Protein AF-0000000074165477 (afdb_homodimer)

InterPro domains:
  IPR000485 AsnC-type HTH domain [PS50956] (1-62)
  IPR011008 Dimeric alpha-beta barrel [SSF54909] (61-142)
  IPR011991 ArsR-like helix-turn-helix domain [cd00090] (2-48)
  IPR019887 Transcription regulator AsnC/Lrp, ligand binding domain [PF01037] (66-143)
  IPR019888 Transcription regulator AsnC-like [SM00344] (1-108)
  IPR036388 Winged helix-like DNA-binding domain superfamily [G3DSA:1.10.10.10] (1-49)
  IPR036390 Winged helix DNA-binding domain superfamily [SSF46785] (1-84)

Nearest PDB structures (foldseek):
  2cg4-assembly1_A  TM=5.962E-01  e=1.056E-10  Escherichia coli
  7fby-assembly1_A  TM=5.838E-01  e=4.749E-10  Pyrococcus horikoshii OT3
  2qz8-assembly1_B-2  TM=5.568E-01  e=1.466E-09  Mycobacterium tuberculosis H37Rv
  2ivm-assembly1_A  TM=5.760E-01  e=4.527E-09  Mycobacterium tuberculosis H37Rv
  2w25-assembly1_B  TM=5.577E-01  e=3.751E-09  Mycobacterium tuberculosis H37Rv

Secondary structure (DSSP, 8-state):
--HHHHHHHHHHHHHT---HHHHHHHH---HHHHHHHHHHHHHTTSB-STT--B-HHHHT--EEEEEEEEE--SS-HHHHHHHHHHSTTEEEEEEESSSSSEEEEEEESSTHHHHHHHHHHHT-TTEEEEEEEEEEEEEEE-SSGGGGS-HHHHHHHHS--/--HHHHHHHHHHHHHT---HHHHHHHH---HHHHHHHHHHHHHTTSB-STT--B-HHHHT--EEEEEEEEE--SS-HHHHHHHHHHSTTEEEEEEESSSSSEEEEEEESSTHHHHHHHHHHHT-TTEEEEEEEEEEEEEEE-SSGGGGS-HHHHHHHHS--

Solvent-accessible surface area (backbone atoms only — not comparable to full-atom values): 17257 Å² total; per-residue (Å²): 100,44,62,64,54,51,51,51,53,36,47,28,50,66,69,33,39,86,50,44,68,62,47,19,72,74,70,69,49,55,47,69,57,46,52,54,50,54,51,47,35,38,75,70,51,32,32,70,45,78,46,59,46,65,41,45,71,68,58,40,43,63,36,39,37,43,32,41,30,33,64,57,73,95,69,65,69,63,63,56,50,51,55,58,47,64,40,69,27,31,32,29,30,28,36,36,77,51,98,37,44,30,47,32,36,30,46,29,64,41,74,75,49,47,57,52,48,53,51,54,51,70,67,36,82,47,49,72,46,73,50,78,29,49,44,76,38,73,79,34,72,57,82,45,66,56,55,29,45,54,68,69,58,44,43,72,69,47,33,60,130,102,46,62,66,54,52,51,50,53,36,46,28,49,66,70,34,40,84,50,45,68,62,47,20,72,74,69,69,48,54,47,70,57,46,52,53,50,52,52,50,34,39,76,70,51,32,33,70,46,75,45,60,47,66,42,44,70,69,59,39,42,63,35,41,37,41,33,41,30,34,65,56,74,96,67,65,66,61,64,55,50,50,55,58,46,64,41,70,28,31,32,30,30,29,35,36,76,53,98,38,44,29,47,32,36,30,44,29,64,40,73,75,50,46,56,52,48,52,51,54,52,69,67,36,81,47,48,72,46,73,50,77,28,49,44,77,38,74,77,34,72,58,83,44,66,57,56,29,47,54,68,69,60,45,42,71,69,47,34,59,131

Structure (mmCIF, N/CA/C/O backbone):
data_AF-0000000074165477-model_v1
#
loop_
_entity.id
_entity.type
_entity.pdbx_description
1 polymer 'Transcription regulator'
#
loop_
_atom_site.group_PDB
_atom_site.id
_atom_site.type_symbol
_atom_site.label_atom_id
_atom_site.label_alt_id
_atom_site.label_comp_id
_atom_site.label_asym_id
_atom_site.label_entity_id
_atom_site.label_seq_id
_atom_site.pdbx_PDB_ins_code
_atom_site.Cartn_x
_atom_site.Cartn_y
_atom_site.Cartn_z
_atom_site.occupancy
_atom_site.B_iso_or_equiv
_atom_site.auth_seq_id
_atom_site.auth_comp_id
_atom_site.auth_asym_id
_atom_site.auth_atom_id
_atom_site.pdbx_PDB_model_num
ATOM 1 N N . MET A 1 1 ? -19.453 2.273 12.266 1 88.38 1 MET A N 1
ATOM 2 C CA . MET A 1 1 ? -19.25 3.361 11.312 1 88.38 1 MET A CA 1
ATOM 3 C C . MET A 1 1 ? -20.5 3.602 10.477 1 88.38 1 MET A C 1
ATOM 5 O O . MET A 1 1 ? -21.156 2.652 10.039 1 88.38 1 MET A O 1
ATOM 9 N N . ASP A 1 2 ? -20.828 4.816 10.336 1 93.31 2 ASP A N 1
ATOM 10 C CA . ASP A 1 2 ? -22 5.113 9.523 1 93.31 2 ASP A CA 1
ATOM 11 C C . ASP A 1 2 ? -21.609 5.695 8.172 1 93.31 2 ASP A C 1
ATOM 13 O O . ASP A 1 2 ? -20.422 5.691 7.809 1 93.31 2 ASP A O 1
ATOM 17 N N . ASP A 1 3 ? -22.656 6.148 7.371 1 95.5 3 ASP A N 1
ATOM 18 C CA . ASP A 1 3 ? -22.469 6.609 5.996 1 95.5 3 ASP A CA 1
ATOM 19 C C . ASP A 1 3 ? -21.531 7.805 5.941 1 95.5 3 ASP A C 1
ATOM 21 O O . ASP A 1 3 ? -20.719 7.926 5.016 1 95.5 3 ASP A O 1
ATOM 25 N N . ARG A 1 4 ? -21.656 8.656 6.887 1 96.56 4 ARG A N 1
ATOM 26 C CA . ARG A 1 4 ? -20.828 9.859 6.891 1 96.56 4 ARG A CA 1
ATOM 27 C C . ARG A 1 4 ? -19.359 9.516 7.137 1 96.56 4 ARG A C 1
ATOM 29 O O . ARG A 1 4 ? -18.469 10.086 6.504 1 96.56 4 ARG A O 1
ATOM 36 N N . ASP A 1 5 ? -19.141 8.594 8.062 1 97.19 5 ASP A N 1
ATOM 37 C CA . ASP A 1 5 ? -17.781 8.141 8.32 1 97.19 5 ASP A CA 1
ATOM 38 C C . ASP A 1 5 ? -17.125 7.609 7.047 1 97.19 5 ASP A C 1
ATOM 40 O O . ASP A 1 5 ? -16.016 8.008 6.707 1 97.19 5 ASP A O 1
ATOM 44 N N . ILE A 1 6 ? -17.859 6.73 6.355 1 96.5 6 ILE A N 1
ATOM 45 C CA . ILE A 1 6 ? -17.344 6.094 5.148 1 96.5 6 ILE A CA 1
ATOM 46 C C . ILE A 1 6 ? -17.094 7.148 4.074 1 96.5 6 ILE A C 1
ATOM 48 O O . ILE A 1 6 ? -16.062 7.109 3.385 1 96.5 6 ILE A O 1
ATOM 52 N N . THR A 1 7 ? -18 8.07 3.975 1 97.88 7 THR A N 1
ATOM 53 C CA . THR A 1 7 ? -17.875 9.148 2.998 1 97.88 7 THR A CA 1
ATOM 54 C C . THR A 1 7 ? -16.609 9.961 3.248 1 97.88 7 THR A C 1
ATOM 56 O O . THR A 1 7 ? -15.875 10.273 2.312 1 97.88 7 THR A O 1
ATOM 59 N N . ILE A 1 8 ? -16.406 10.273 4.465 1 98.31 8 ILE A N 1
ATOM 60 C CA . ILE A 1 8 ? -15.227 11.055 4.836 1 98.31 8 ILE A CA 1
ATOM 61 C C . ILE A 1 8 ? -13.961 10.258 4.543 1 98.31 8 ILE A C 1
ATOM 63 O O . ILE A 1 8 ? -13.016 10.781 3.947 1 98.31 8 ILE A O 1
ATOM 67 N N . LEU A 1 9 ? -13.938 8.992 4.934 1 97.69 9 LEU A N 1
ATOM 68 C CA . LEU A 1 9 ? -12.758 8.148 4.727 1 97.69 9 LEU A CA 1
ATOM 69 C C . LEU A 1 9 ? -12.461 7.988 3.24 1 97.69 9 LEU A C 1
ATOM 71 O O . LEU A 1 9 ? -11.305 8.031 2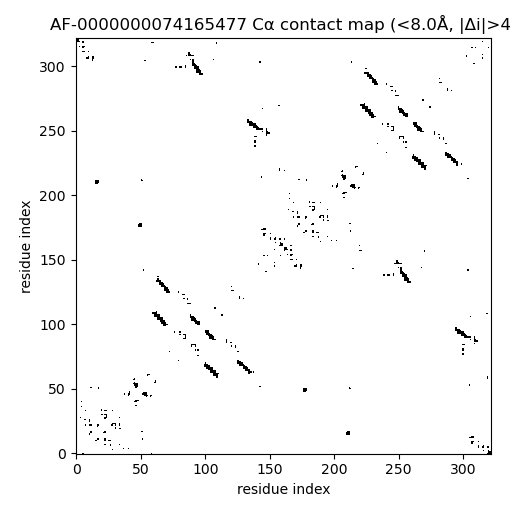.826 1 97.69 9 LEU A O 1
ATOM 75 N N . LYS A 1 10 ? -13.477 7.797 2.467 1 97.38 10 LYS A N 1
ATOM 76 C CA . LYS A 1 10 ? -13.312 7.684 1.021 1 97.38 10 LYS A CA 1
ATOM 77 C C . LYS A 1 10 ? -12.758 8.977 0.43 1 97.38 10 LYS A C 1
ATOM 79 O O . LYS A 1 10 ? -11.875 8.953 -0.431 1 97.38 10 LYS A O 1
ATOM 84 N N . ALA A 1 11 ? -13.289 10.109 0.849 1 98.31 11 ALA A N 1
ATOM 85 C CA . ALA A 1 11 ? -12.812 11.406 0.369 1 98.31 11 ALA A CA 1
ATOM 86 C C . ALA A 1 11 ? -11.336 11.602 0.699 1 98.31 11 ALA A C 1
ATOM 88 O O . ALA A 1 11 ? -10.562 12.086 -0.134 1 98.31 11 ALA A O 1
ATOM 89 N N . ILE A 1 12 ? -10.945 11.227 1.903 1 98.12 12 ILE A N 1
ATOM 90 C CA . ILE A 1 12 ? -9.547 11.312 2.295 1 98.12 12 I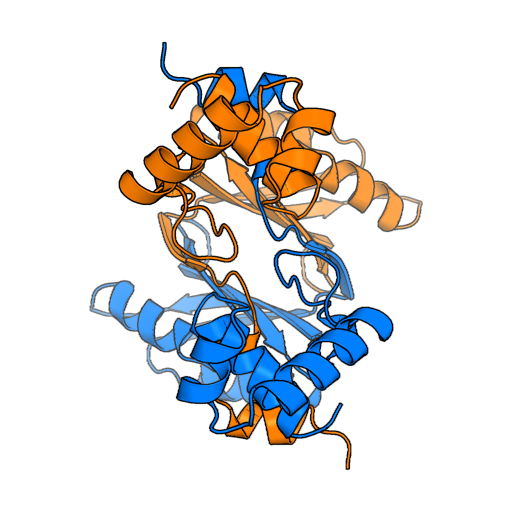LE A CA 1
ATOM 91 C C . ILE A 1 12 ? -8.688 10.477 1.345 1 98.12 12 ILE A C 1
ATOM 93 O O . ILE A 1 12 ? -7.656 10.945 0.854 1 98.12 12 ILE A O 1
ATOM 97 N N . ALA A 1 13 ? -9.125 9.234 1.113 1 96.62 13 ALA A N 1
ATOM 98 C CA . ALA A 1 13 ? -8.383 8.312 0.25 1 96.62 13 ALA A CA 1
ATOM 99 C C . ALA A 1 13 ? -8.266 8.867 -1.167 1 96.62 13 ALA A C 1
ATOM 101 O O . ALA A 1 13 ? -7.203 8.781 -1.787 1 96.62 13 ALA A O 1
ATOM 102 N N . ASP A 1 14 ? -9.32 9.5 -1.669 1 96.94 14 ASP A N 1
ATOM 103 C CA . ASP A 1 14 ? -9.359 9.984 -3.045 1 96.94 14 ASP A CA 1
ATOM 104 C C . ASP A 1 14 ? -8.555 11.273 -3.203 1 96.94 14 ASP A C 1
ATOM 106 O O . ASP A 1 14 ? -7.855 11.453 -4.199 1 96.94 14 ASP A O 1
ATOM 110 N N . LEU A 1 15 ? -8.664 12.133 -2.23 1 97.25 15 LEU A N 1
ATOM 111 C CA . LEU A 1 15 ? -8.094 13.469 -2.367 1 97.25 15 LEU A CA 1
ATOM 112 C C . LEU A 1 15 ? -6.648 13.492 -1.875 1 97.25 15 LEU A C 1
ATOM 114 O O . LEU A 1 15 ? -5.879 14.383 -2.244 1 97.25 15 LEU A O 1
ATOM 118 N N . GLY A 1 16 ? -6.297 12.555 -1.009 1 96.62 16 GLY A N 1
ATOM 119 C CA . GLY A 1 16 ? -4.969 12.555 -0.424 1 96.62 16 GLY A CA 1
ATOM 120 C C . GLY A 1 16 ? -4.758 13.68 0.573 1 96.62 16 GLY A C 1
ATOM 121 O O . GLY A 1 16 ? -3.697 14.312 0.595 1 96.62 16 GLY A O 1
ATOM 122 N N . THR A 1 17 ? -5.805 14 1.319 1 97.5 17 THR A N 1
ATOM 123 C CA . THR A 1 17 ? -5.707 15.062 2.318 1 97.5 17 THR A CA 1
ATOM 124 C C . THR A 1 17 ? -6.656 14.797 3.482 1 97.5 17 THR A C 1
ATOM 126 O O . THR A 1 17 ? -7.711 14.18 3.303 1 97.5 17 THR A O 1
ATOM 129 N N . GLY A 1 18 ? -6.234 15.25 4.648 1 96.62 18 GLY A N 1
ATOM 130 C CA . GLY A 1 18 ? -7.098 15.234 5.816 1 96.62 18 GLY A CA 1
ATOM 131 C C . GLY A 1 18 ? -7.684 16.594 6.141 1 96.62 18 GLY A C 1
ATOM 132 O O . GLY A 1 18 ? -8.258 16.797 7.215 1 96.62 18 GLY A O 1
ATOM 133 N N . SER A 1 19 ? -7.492 17.594 5.32 1 97.31 19 SER A N 1
ATOM 134 C CA . SER A 1 19 ? -7.984 18.953 5.551 1 97.31 19 SER A CA 1
ATOM 135 C C . SER A 1 19 ? -9.508 18.969 5.656 1 97.31 19 SER A C 1
ATOM 137 O O . SER A 1 19 ? -10.203 18.641 4.695 1 97.31 19 SER A O 1
ATOM 139 N N . PRO A 1 20 ? -10.016 19.453 6.77 1 98.12 20 PRO A N 1
ATOM 140 C CA . PRO A 1 20 ? -11.477 19.484 6.922 1 98.12 20 PRO A CA 1
ATOM 141 C C . PRO A 1 20 ? -12.156 20.375 5.879 1 98.12 20 PRO A C 1
ATOM 143 O O . PRO A 1 20 ? -13.25 20.047 5.41 1 98.12 20 PRO A O 1
ATOM 146 N N . GLU A 1 21 ? -11.477 21.453 5.477 1 98.31 21 GLU A N 1
ATOM 147 C CA . GLU A 1 21 ? -12.039 22.344 4.465 1 98.31 21 GLU A CA 1
ATOM 148 C C . GLU A 1 21 ? -12.156 21.641 3.115 1 98.31 21 GLU A C 1
ATOM 150 O O . GLU A 1 21 ? -13.195 21.719 2.455 1 98.31 21 GLU A O 1
ATOM 155 N N . ALA A 1 22 ? -11.133 20.969 2.678 1 98.56 22 ALA A N 1
ATOM 156 C CA . ALA A 1 22 ? -11.156 20.234 1.418 1 98.56 22 ALA A CA 1
ATOM 157 C C . ALA A 1 22 ? -12.188 19.109 1.455 1 98.56 22 ALA A C 1
ATOM 159 O O . ALA A 1 22 ? -12.891 18.875 0.472 1 98.56 22 ALA A O 1
ATOM 160 N N . LEU A 1 23 ? -12.266 18.453 2.582 1 98.75 23 LEU A N 1
ATOM 161 C CA . LEU A 1 23 ? -13.219 17.359 2.732 1 98.75 23 LEU A CA 1
ATOM 162 C C . LEU A 1 23 ? -14.656 17.875 2.695 1 98.75 23 LEU A C 1
ATOM 164 O O . LEU A 1 23 ? -15.539 17.219 2.139 1 98.75 23 LEU A O 1
ATOM 168 N N . GLN A 1 24 ? -14.867 19 3.314 1 98.81 24 GLN A N 1
ATOM 169 C CA . GLN A 1 24 ? -16.203 19.594 3.244 1 98.81 24 GLN A CA 1
ATOM 170 C C . GLN A 1 24 ? -16.594 19.906 1.801 1 98.81 24 GLN A C 1
ATOM 172 O O . GLN A 1 24 ? -17.719 19.641 1.389 1 98.81 24 GLN A O 1
ATOM 177 N N . GLU A 1 25 ? -15.711 20.5 1.073 1 98.62 25 GLU A N 1
ATOM 178 C CA . GLU A 1 25 ? -15.977 20.812 -0.328 1 98.62 25 GLU A CA 1
ATOM 179 C C . GLU A 1 25 ? -16.344 19.547 -1.112 1 98.62 25 GLU A C 1
ATOM 181 O O . GLU A 1 25 ? -17.266 19.578 -1.935 1 98.62 25 GLU A O 1
ATOM 186 N N . GLU A 1 26 ? -15.641 18.469 -0.833 1 98.06 26 GLU A N 1
ATOM 187 C CA . GLU A 1 26 ? -15.836 17.219 -1.563 1 98.06 26 GLU A CA 1
ATOM 188 C C . GLU A 1 26 ? -17.125 16.531 -1.138 1 98.06 26 GLU A C 1
ATOM 190 O O . GLU A 1 26 ? -17.828 15.953 -1.97 1 98.06 26 GLU A O 1
ATOM 195 N N . THR A 1 27 ? -17.516 16.562 0.146 1 98.38 27 THR A N 1
ATOM 196 C CA . THR A 1 27 ? -18.531 15.664 0.684 1 98.38 27 THR A CA 1
ATOM 197 C C . THR A 1 27 ? -19.812 16.422 0.993 1 98.38 27 THR A C 1
ATOM 199 O O . THR A 1 27 ? -20.875 15.82 1.155 1 98.38 27 THR A O 1
ATOM 202 N N . GLY A 1 28 ? -19.672 17.75 1.242 1 98.38 28 GLY A N 1
ATOM 203 C CA . GLY A 1 28 ? -20.797 18.547 1.687 1 98.38 28 GLY A CA 1
ATOM 204 C C . GLY A 1 28 ? -21.047 18.469 3.182 1 98.38 28 GLY A C 1
ATOM 205 O O . GLY A 1 28 ? -21.953 19.094 3.707 1 98.38 28 GLY A O 1
ATOM 206 N N . ILE A 1 29 ? -20.281 17.703 3.861 1 98.38 29 ILE A N 1
ATOM 207 C CA . ILE A 1 29 ? -20.391 17.578 5.309 1 98.38 29 ILE A CA 1
ATOM 208 C C . ILE A 1 29 ? -19.734 18.781 5.98 1 98.38 29 ILE A C 1
ATOM 210 O O . ILE A 1 29 ? -18.625 19.172 5.609 1 98.38 29 ILE A O 1
ATOM 214 N N . PRO A 1 30 ? -20.422 19.406 6.977 1 98.5 30 PRO A N 1
ATOM 215 C CA . PRO A 1 30 ? -19.859 20.594 7.625 1 98.5 30 PRO A CA 1
ATOM 216 C C . PRO A 1 30 ? -18.516 20.312 8.297 1 98.5 30 PRO A C 1
ATOM 218 O O . PRO A 1 30 ? -18.312 19.219 8.836 1 98.5 30 PRO A O 1
ATOM 221 N N . VAL A 1 31 ? -17.656 21.312 8.336 1 98.5 31 VAL A N 1
ATOM 222 C CA . VAL A 1 31 ? -16.297 21.219 8.859 1 98.5 31 VAL A CA 1
ATOM 223 C C . VAL A 1 31 ? -16.344 20.734 10.312 1 98.5 31 VAL A C 1
ATOM 225 O O . VAL A 1 31 ? -15.555 19.875 10.719 1 98.5 31 VAL A O 1
ATOM 228 N N . SER A 1 32 ? -17.234 21.266 11.125 1 98.19 32 SER A N 1
ATOM 229 C CA . SER A 1 32 ? -17.328 20.891 12.531 1 98.19 32 SER A CA 1
ATOM 230 C C . SER A 1 32 ? -17.656 19.406 12.68 1 98.19 32 SER A C 1
ATOM 232 O O . SER A 1 32 ? -17.078 18.719 13.531 1 98.19 32 SER A O 1
ATOM 234 N N . THR A 1 33 ? -18.562 18.922 11.859 1 98.31 33 THR A N 1
ATOM 235 C CA . THR A 1 33 ? -18.922 17.5 11.867 1 98.31 33 THR A CA 1
ATOM 236 C C . THR A 1 33 ? -17.734 16.641 11.438 1 98.31 33 THR A C 1
ATOM 238 O O . THR A 1 33 ? -17.484 15.594 12.031 1 98.31 33 THR A O 1
ATOM 241 N N . ILE A 1 34 ? -17.031 17.062 10.398 1 98.62 34 ILE A N 1
ATOM 242 C CA . ILE A 1 34 ? -15.859 16.328 9.922 1 98.62 34 ILE A CA 1
ATOM 243 C C . ILE A 1 34 ? -14.828 16.219 11.039 1 98.62 34 ILE A C 1
ATOM 245 O O . ILE A 1 34 ? -14.297 15.133 11.297 1 98.62 34 ILE A O 1
ATOM 249 N N . HIS A 1 35 ? -14.578 17.328 11.719 1 97.88 35 HIS A N 1
ATOM 250 C CA . HIS A 1 35 ? -13.633 17.328 12.828 1 97.88 35 HIS A CA 1
ATOM 251 C C . HIS A 1 35 ? -14.039 16.312 13.898 1 97.88 35 HIS A C 1
ATOM 253 O O . HIS A 1 35 ? -13.211 15.531 14.359 1 97.88 35 HIS A O 1
ATOM 259 N N . TYR A 1 36 ? -15.289 16.406 14.266 1 98.19 36 TYR A N 1
ATOM 260 C CA . TYR A 1 36 ? -15.828 15.508 15.281 1 98.19 36 TYR A CA 1
ATOM 261 C C . TYR A 1 36 ? -15.688 14.047 14.859 1 98.19 36 TYR A C 1
ATOM 263 O O . TYR A 1 36 ? -15.211 13.211 15.625 1 98.19 36 TYR A O 1
ATOM 271 N N . ARG A 1 37 ? -16.047 13.758 13.633 1 98.12 37 ARG A N 1
ATOM 272 C CA . ARG A 1 37 ? -16.016 12.391 13.117 1 98.12 37 ARG A CA 1
ATOM 273 C C . ARG A 1 37 ? -14.586 11.875 13.016 1 98.12 37 ARG A C 1
ATOM 275 O O . ARG A 1 37 ? -14.312 10.719 13.32 1 98.12 37 ARG A O 1
ATOM 282 N N . LEU A 1 38 ? -13.656 12.711 12.531 1 97.94 38 LEU A N 1
ATOM 283 C CA . LEU A 1 38 ? -12.266 12.297 12.422 1 97.94 38 LEU A CA 1
ATOM 284 C C . LEU A 1 38 ? -11.688 11.969 13.797 1 97.94 38 LEU A C 1
ATOM 286 O O . LEU A 1 38 ? -10.945 10.992 13.945 1 97.94 38 LEU A O 1
ATOM 290 N N . ASN A 1 39 ? -12.039 12.781 14.812 1 97.75 39 ASN A N 1
ATOM 291 C CA . ASN A 1 39 ? -11.594 12.484 16.172 1 97.75 39 ASN A CA 1
ATOM 292 C C . ASN A 1 39 ? -12.125 11.141 16.656 1 97.75 39 ASN A C 1
ATOM 294 O O . ASN A 1 39 ? -11.383 10.352 17.25 1 97.75 39 ASN A O 1
ATOM 298 N N . ASN A 1 40 ? -13.344 10.875 16.406 1 97.5 40 ASN A N 1
ATOM 299 C CA . ASN A 1 40 ? -13.938 9.602 16.797 1 97.5 40 ASN A CA 1
ATOM 300 C C . ASN A 1 40 ? -13.273 8.43 16.078 1 97.5 40 ASN A C 1
ATOM 302 O O . ASN A 1 40 ? -13.031 7.387 16.688 1 97.5 40 ASN A O 1
ATOM 306 N N . LEU A 1 41 ? -13.055 8.625 14.773 1 97.25 41 LEU A N 1
ATOM 307 C CA . LEU A 1 41 ? -12.43 7.574 13.984 1 97.25 41 LEU A CA 1
ATOM 308 C C . LEU A 1 41 ? -11.023 7.27 14.492 1 97.25 41 LEU A C 1
ATOM 310 O O . LEU A 1 41 ? -10.578 6.121 14.438 1 97.25 41 LEU A O 1
ATOM 314 N N . ARG A 1 42 ? -10.297 8.273 14.977 1 97 42 ARG A N 1
ATOM 315 C CA . ARG A 1 42 ? -9 8.055 15.602 1 97 42 ARG A CA 1
ATOM 316 C C . ARG A 1 42 ? -9.148 7.324 16.938 1 97 42 ARG A C 1
ATOM 318 O O . ARG A 1 42 ? -8.43 6.355 17.203 1 97 42 ARG A O 1
ATOM 325 N N . ASP A 1 43 ? -10.102 7.75 17.75 1 96.25 43 ASP A N 1
ATOM 326 C CA . ASP A 1 43 ? -10.344 7.137 19.062 1 96.25 43 ASP A CA 1
ATOM 327 C C . ASP A 1 43 ? -10.734 5.668 18.906 1 96.25 43 ASP A C 1
ATOM 329 O O . ASP A 1 43 ? -10.375 4.836 19.734 1 96.25 43 ASP A O 1
ATOM 333 N N . ASP A 1 44 ? -11.445 5.391 17.844 1 94.5 44 ASP A N 1
ATOM 334 C CA . ASP A 1 44 ? -11.93 4.039 17.578 1 94.5 44 ASP A CA 1
ATOM 335 C C . ASP A 1 44 ? -10.836 3.174 16.953 1 94.5 44 ASP A C 1
ATOM 337 O O . ASP A 1 44 ? -11.031 1.977 16.734 1 94.5 44 ASP A O 1
ATOM 341 N N . GLY A 1 45 ? -9.727 3.766 16.578 1 94.31 45 GLY A N 1
ATOM 342 C CA . GLY A 1 45 ? -8.602 3.025 16.031 1 94.31 45 GLY A CA 1
ATOM 343 C C . GLY A 1 45 ? -8.719 2.791 14.531 1 94.31 45 GLY A C 1
ATOM 344 O O . GLY A 1 45 ? -7.973 1.99 13.969 1 94.31 45 GLY A O 1
ATOM 345 N N . VAL A 1 46 ? -9.719 3.389 13.852 1 95.44 46 VAL A N 1
ATOM 346 C CA . VAL A 1 46 ? -9.859 3.275 12.406 1 95.44 46 VAL A CA 1
ATOM 347 C C . VAL A 1 46 ? -8.719 4.02 11.711 1 95.44 46 VAL A C 1
ATOM 349 O O . VAL A 1 46 ? -8.047 3.467 10.836 1 95.44 46 VAL A O 1
ATOM 352 N N . ILE A 1 47 ? -8.594 5.305 12.109 1 96.69 47 ILE A N 1
ATOM 353 C CA . ILE A 1 47 ? -7.418 6.07 11.695 1 96.69 47 ILE A CA 1
ATOM 354 C C . ILE A 1 47 ? -6.301 5.898 12.719 1 96.69 47 ILE A C 1
ATOM 356 O O . ILE A 1 47 ? -6.5 6.16 13.914 1 96.69 47 ILE A O 1
ATOM 360 N N . THR A 1 48 ? -5.105 5.598 12.266 1 95.25 48 THR A N 1
ATOM 361 C CA . THR A 1 48 ? -4.148 5.078 13.242 1 95.25 48 THR A CA 1
ATOM 362 C C . THR A 1 48 ? -2.984 6.047 13.422 1 95.25 48 THR A C 1
ATOM 364 O O . THR A 1 48 ? -2.184 5.898 14.344 1 95.25 48 THR A O 1
ATOM 367 N N . ASN A 1 49 ? -2.836 7.043 12.555 1 96.38 49 ASN A N 1
ATOM 368 C CA . ASN A 1 49 ? -1.743 8 12.68 1 96.38 49 ASN A CA 1
ATOM 369 C C . ASN A 1 49 ? -2.082 9.328 12 1 96.38 49 ASN A C 1
ATOM 371 O O . ASN A 1 49 ? -3.217 9.539 11.57 1 96.38 49 ASN A O 1
ATOM 375 N N . ASP A 1 50 ? -1.092 10.219 11.906 1 95.81 50 ASP A N 1
ATOM 376 C CA . ASP A 1 50 ? -1.331 11.57 11.414 1 95.81 50 ASP A CA 1
ATOM 377 C C . ASP A 1 50 ? -1.418 11.602 9.891 1 95.81 50 ASP A C 1
ATOM 379 O O . ASP A 1 50 ? -1.794 12.617 9.305 1 95.81 50 ASP A O 1
ATOM 383 N N . LEU A 1 51 ? -1.1 10.508 9.312 1 96.62 51 LEU A N 1
ATOM 384 C CA . LEU A 1 51 ? -1.122 10.438 7.855 1 96.62 51 LEU A CA 1
ATOM 385 C C . LEU A 1 51 ? -2.395 9.75 7.363 1 96.62 51 LEU A C 1
ATOM 387 O O . LEU A 1 51 ? -2.529 9.461 6.172 1 96.62 51 LEU A O 1
ATOM 391 N N . TYR A 1 52 ? -3.293 9.406 8.312 1 96.31 52 TYR A N 1
ATOM 392 C CA . TYR A 1 52 ? -4.621 8.859 8.047 1 96.31 52 TYR A CA 1
ATOM 393 C C . TYR A 1 52 ? -4.523 7.441 7.5 1 96.31 52 TYR A C 1
ATOM 395 O O . TYR A 1 52 ? -5.301 7.055 6.621 1 96.31 52 TYR A O 1
ATOM 403 N N . ASP A 1 53 ? -3.498 6.738 7.906 1 95.12 53 ASP A N 1
ATOM 404 C CA . ASP A 1 53 ? -3.514 5.301 7.645 1 95.12 53 ASP A CA 1
ATOM 405 C C . ASP A 1 53 ? -4.754 4.648 8.25 1 95.12 53 ASP A C 1
ATOM 407 O O . ASP A 1 53 ? -5.145 4.969 9.375 1 95.12 53 ASP A O 1
ATOM 411 N N . ILE A 1 54 ? -5.352 3.828 7.434 1 92.69 54 ILE A N 1
ATOM 412 C CA . ILE A 1 54 ? -6.578 3.16 7.863 1 92.69 54 ILE A CA 1
ATOM 413 C C . ILE A 1 54 ? -6.293 1.687 8.141 1 92.69 54 ILE A C 1
ATOM 415 O O . ILE A 1 54 ? -5.637 1.013 7.344 1 92.69 54 ILE A O 1
ATOM 419 N N . ASN A 1 55 ? -6.727 1.233 9.227 1 86.19 55 ASN A N 1
ATOM 420 C CA . ASN A 1 55 ? -6.703 -0.198 9.508 1 86.19 55 ASN A CA 1
ATOM 421 C C . ASN A 1 55 ? -7.793 -0.938 8.742 1 86.19 55 ASN A C 1
ATOM 423 O O . ASN A 1 55 ? -8.984 -0.772 9.031 1 86.19 55 ASN A O 1
ATOM 427 N N . PRO A 1 56 ? -7.391 -1.711 7.82 1 82.06 56 PRO A N 1
ATOM 428 C CA . PRO A 1 56 ? -8.414 -2.352 6.996 1 82.06 56 PRO A CA 1
ATOM 429 C C . PRO A 1 56 ? -9.344 -3.258 7.809 1 82.06 56 PRO A C 1
ATOM 431 O O . PRO A 1 56 ? -10.531 -3.381 7.488 1 82.06 56 PRO A O 1
ATOM 434 N N . ASP A 1 57 ? -8.852 -3.855 8.859 1 80.88 57 ASP A N 1
ATOM 435 C CA . ASP A 1 57 ? -9.641 -4.766 9.688 1 80.88 57 ASP A CA 1
ATOM 436 C C . ASP A 1 57 ? -10.734 -4.008 10.445 1 80.88 57 ASP A C 1
ATOM 438 O O . ASP A 1 57 ? -11.773 -4.578 10.789 1 80.88 57 ASP A O 1
ATOM 442 N N . SER A 1 58 ? -10.477 -2.744 10.633 1 87 58 SER A N 1
ATOM 443 C CA . SER A 1 58 ? -11.414 -1.941 11.406 1 87 58 SER A CA 1
ATOM 444 C C . SER A 1 58 ? -12.562 -1.447 10.531 1 87 58 SER A C 1
ATOM 446 O O . SER A 1 58 ? -13.586 -0.983 11.039 1 87 58 SER A O 1
ATOM 448 N N . ILE A 1 59 ? -12.406 -1.562 9.234 1 88.88 59 ILE A N 1
ATOM 449 C CA . ILE A 1 59 ? -13.469 -1.005 8.406 1 88.88 59 ILE A CA 1
ATOM 450 C C . ILE A 1 59 ? -14.109 -2.115 7.574 1 88.88 59 ILE A C 1
ATOM 452 O O . ILE A 1 59 ? -14.922 -1.844 6.688 1 88.88 59 ILE A O 1
ATOM 456 N N . GLY A 1 60 ? -13.711 -3.291 7.75 1 89.44 60 GLY A N 1
ATOM 457 C CA . GLY A 1 60 ? -14.398 -4.418 7.145 1 89.44 60 GLY A CA 1
ATOM 458 C C . GLY A 1 60 ? -13.82 -4.82 5.801 1 89.44 60 GLY A C 1
ATOM 459 O O . GLY A 1 60 ? -14.445 -5.566 5.043 1 89.44 60 GLY A O 1
ATOM 460 N N . LEU A 1 61 ? -12.758 -4.336 5.359 1 92 61 LEU A N 1
ATOM 461 C CA . LEU A 1 61 ? -12.039 -4.801 4.18 1 92 61 LEU A CA 1
ATOM 462 C C . LEU A 1 61 ? -10.945 -5.797 4.559 1 92 61 LEU A C 1
ATOM 464 O O . LEU A 1 61 ? -9.789 -5.625 4.184 1 92 61 LEU A O 1
ATOM 468 N N . ASP A 1 62 ? -11.352 -6.859 5.141 1 89.56 62 ASP A N 1
ATOM 469 C CA . ASP A 1 62 ? -10.391 -7.715 5.832 1 89.56 62 ASP A CA 1
ATOM 470 C C . ASP A 1 62 ? -10.047 -8.945 4.992 1 89.56 62 ASP A C 1
ATOM 472 O O . ASP A 1 62 ? -9.211 -9.758 5.387 1 89.56 62 ASP A O 1
ATOM 476 N N . VAL A 1 63 ? -10.688 -9.117 3.859 1 94.19 63 VAL A N 1
ATOM 477 C CA . VAL A 1 63 ? -10.391 -10.25 2.994 1 94.19 63 VAL A CA 1
ATOM 478 C C . VAL A 1 63 ? -9.414 -9.82 1.899 1 94.19 63 VAL A C 1
ATOM 480 O O . VAL A 1 63 ? -9.641 -8.82 1.218 1 94.19 63 VAL A O 1
ATOM 483 N N . THR A 1 64 ? -8.352 -10.516 1.79 1 95.69 64 THR A N 1
ATOM 484 C CA . THR A 1 64 ? -7.371 -10.273 0.736 1 95.69 64 THR A CA 1
ATOM 485 C C . THR A 1 64 ? -7.262 -11.477 -0.191 1 95.69 64 THR A C 1
ATOM 487 O O . THR A 1 64 ? -7.227 -12.617 0.271 1 95.69 64 THR A O 1
ATOM 490 N N . VAL A 1 65 ? -7.293 -11.227 -1.467 1 96.88 65 VAL A N 1
ATOM 491 C CA . VAL A 1 65 ? -7.113 -12.266 -2.48 1 96.88 65 VAL A CA 1
ATOM 492 C C . VAL A 1 65 ? -5.988 -11.867 -3.434 1 96.88 65 VAL A C 1
ATOM 494 O O . VAL A 1 65 ? -5.922 -10.719 -3.879 1 96.88 65 VAL A O 1
ATOM 497 N N . VAL A 1 66 ? -5.082 -12.781 -3.678 1 97.5 66 VAL A N 1
ATOM 498 C CA . VAL A 1 66 ? -4.074 -12.609 -4.719 1 97.5 66 VAL A CA 1
ATOM 499 C C . VAL A 1 66 ? -4.469 -13.414 -5.957 1 97.5 66 VAL A C 1
ATOM 501 O O . VAL A 1 66 ? -4.758 -14.609 -5.863 1 97.5 66 VAL A O 1
ATOM 504 N N . LEU A 1 67 ? -4.477 -12.734 -7.09 1 97.31 67 LEU A N 1
ATOM 505 C CA . LEU A 1 67 ? -4.852 -13.391 -8.336 1 97.31 67 LEU A CA 1
ATOM 506 C C . LEU A 1 67 ? -3.67 -13.445 -9.305 1 97.31 67 LEU A C 1
ATOM 508 O O . LEU A 1 67 ? -2.984 -12.438 -9.5 1 97.31 67 LEU A O 1
ATOM 512 N N . GLU A 1 68 ? -3.389 -14.625 -9.789 1 96.88 68 GLU A N 1
ATOM 513 C CA . GLU A 1 68 ? -2.535 -14.789 -10.969 1 96.88 68 GLU A CA 1
ATOM 514 C C . GLU A 1 68 ? -3.367 -14.898 -12.242 1 96.88 68 GLU A C 1
ATOM 516 O O . GLU A 1 68 ? -4.215 -15.781 -12.367 1 96.88 68 GLU A O 1
ATOM 521 N N . VAL A 1 69 ? -3.092 -13.992 -13.195 1 97.19 69 VAL A N 1
ATOM 522 C CA . VAL A 1 69 ? -3.98 -13.852 -14.344 1 97.19 69 VAL A CA 1
ATOM 523 C C . VAL A 1 69 ? -3.203 -14.109 -15.633 1 97.19 69 VAL A C 1
ATOM 525 O O . VAL A 1 69 ? -2.139 -13.531 -15.852 1 97.19 69 VAL A O 1
ATOM 528 N N . LEU A 1 70 ? -3.656 -15.008 -16.344 1 96.5 70 LEU A N 1
ATOM 529 C CA . LEU A 1 70 ? -3.174 -15.234 -17.703 1 96.5 70 LEU A CA 1
ATOM 530 C C . LEU A 1 70 ? -4.117 -14.617 -18.734 1 96.5 70 LEU A C 1
ATOM 532 O O . LEU A 1 70 ? -5.34 -14.75 -18.609 1 96.5 70 LEU A O 1
ATOM 536 N N . THR A 1 71 ? -3.541 -13.906 -19.641 1 95.5 71 THR A N 1
ATOM 537 C CA . THR A 1 71 ? -4.359 -13.18 -20.594 1 95.5 71 THR A CA 1
ATOM 538 C C . THR A 1 71 ? -3.967 -13.547 -22.031 1 95.5 71 THR A C 1
ATOM 540 O O . THR A 1 71 ? -2.877 -14.07 -22.266 1 95.5 71 THR A O 1
ATOM 543 N N . SER A 1 72 ? -4.883 -13.406 -22.891 1 90.62 72 SER A N 1
ATOM 544 C CA . SER A 1 72 ? -4.695 -13.453 -24.344 1 90.62 72 SER A CA 1
ATOM 545 C C . SER A 1 72 ? -5.234 -12.195 -25.016 1 90.62 72 SER A C 1
ATOM 547 O O . SER A 1 72 ? -6.398 -11.836 -24.828 1 90.62 72 SER A O 1
ATOM 549 N N . TYR A 1 73 ? -4.277 -11.453 -25.562 1 80.5 73 TYR A N 1
ATOM 550 C CA . TYR A 1 73 ? -4.703 -10.211 -26.188 1 80.5 73 TYR A CA 1
ATOM 551 C C . TYR A 1 73 ? -3.865 -9.906 -27.422 1 80.5 73 TYR A C 1
ATOM 553 O O . TYR A 1 73 ? -2.732 -10.383 -27.547 1 80.5 73 TYR A O 1
ATOM 561 N N . ASP A 1 74 ? -4.484 -9.344 -28.453 1 80.19 74 ASP A N 1
ATOM 562 C CA . ASP A 1 74 ? -3.812 -8.93 -29.688 1 80.19 74 ASP A CA 1
ATOM 563 C C . ASP A 1 74 ? -3.158 -7.559 -29.516 1 80.19 74 ASP A C 1
ATOM 565 O O . ASP A 1 74 ? -2.234 -7.215 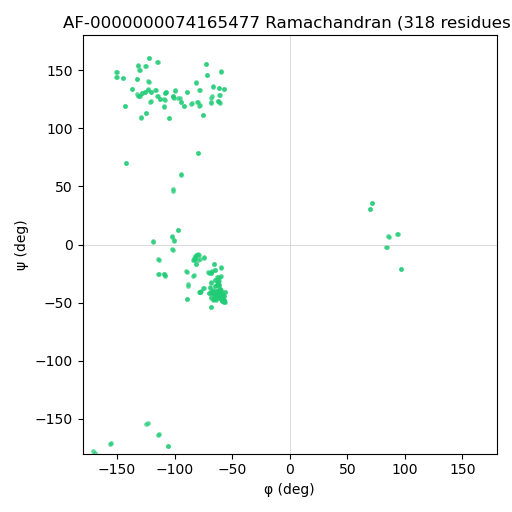-30.266 1 80.19 74 ASP A O 1
ATOM 569 N N . GLY A 1 75 ? -3.449 -6.863 -28.484 1 80.38 75 GLY A N 1
ATOM 570 C CA . GLY A 1 75 ? -2.943 -5.512 -28.328 1 80.38 75 GLY A CA 1
ATOM 571 C C . GLY A 1 75 ? -1.971 -5.379 -27.172 1 80.38 75 GLY A C 1
ATOM 572 O O . GLY A 1 75 ? -1.225 -6.312 -26.859 1 80.38 75 GLY A O 1
ATOM 573 N N . GLY A 1 76 ? -1.726 -4.191 -26.75 1 87.12 76 GLY A N 1
ATOM 574 C CA . GLY A 1 76 ? -0.835 -3.906 -25.625 1 87.12 76 GLY A CA 1
ATOM 575 C C . GLY A 1 76 ? -1.416 -4.305 -24.281 1 87.12 76 GLY A C 1
ATOM 576 O O . GLY A 1 76 ? -2.637 -4.336 -24.125 1 87.12 76 GLY A O 1
ATOM 577 N N . TYR A 1 77 ? -0.542 -4.738 -23.406 1 91.56 77 TYR A N 1
ATOM 578 C CA . TYR A 1 77 ? -0.959 -5.188 -22.094 1 91.56 77 TYR A CA 1
ATOM 579 C C . TYR A 1 77 ? -1.678 -4.074 -21.328 1 91.56 77 TYR A C 1
ATOM 581 O O . TYR A 1 77 ? -2.475 -4.34 -20.438 1 91.56 77 TYR A O 1
ATOM 589 N N . GLU A 1 78 ? -1.502 -2.787 -21.719 1 94.69 78 GLU A N 1
ATOM 590 C CA . GLU A 1 78 ? -1.979 -1.641 -20.953 1 94.69 78 GLU A CA 1
ATOM 591 C C . GLU A 1 78 ? -3.504 -1.592 -20.922 1 94.69 78 GLU A C 1
ATOM 593 O O . GLU A 1 78 ? -4.098 -1.269 -19.891 1 94.69 78 GLU A O 1
ATOM 598 N N . ASP A 1 79 ? -4.094 -1.891 -22.062 1 93.62 79 ASP A N 1
ATOM 599 C CA . ASP A 1 79 ? -5.551 -1.888 -22.109 1 93.62 79 ASP A CA 1
ATOM 600 C C . ASP A 1 79 ? -6.129 -2.949 -21.172 1 93.62 79 ASP A C 1
ATOM 602 O O . ASP A 1 79 ? -7.105 -2.695 -20.469 1 93.62 79 ASP A O 1
ATOM 606 N N . VAL A 1 80 ? -5.566 -4.117 -21.219 1 94.56 80 VAL A N 1
ATOM 607 C CA . VAL A 1 80 ? -6.004 -5.207 -20.359 1 94.56 80 VAL A CA 1
ATOM 608 C C . VAL A 1 80 ? -5.758 -4.84 -18.891 1 94.56 80 VAL A C 1
ATOM 610 O O . VAL A 1 80 ? -6.625 -5.055 -18.031 1 94.56 80 VAL A O 1
ATOM 613 N N . ALA A 1 81 ? -4.598 -4.262 -18.594 1 97.12 81 ALA A N 1
ATOM 614 C CA . ALA A 1 81 ? -4.254 -3.828 -17.234 1 97.12 81 ALA A CA 1
ATOM 615 C C . ALA A 1 81 ? -5.258 -2.805 -16.719 1 97.12 81 ALA A C 1
ATOM 617 O O . ALA A 1 81 ? -5.633 -2.836 -15.539 1 97.12 81 ALA A O 1
ATOM 618 N N . ASP A 1 82 ? -5.676 -1.897 -17.625 1 96.94 82 ASP A N 1
ATOM 619 C CA . ASP A 1 82 ? -6.684 -0.905 -17.266 1 96.94 82 ASP A CA 1
ATOM 620 C C . ASP A 1 82 ? -7.992 -1.576 -16.844 1 96.94 82 ASP A C 1
ATOM 622 O O . ASP A 1 82 ? -8.594 -1.206 -15.844 1 96.94 82 ASP A O 1
ATOM 626 N N . GLU A 1 83 ? -8.398 -2.537 -17.609 1 96.31 83 GLU A N 1
ATOM 627 C CA . GLU A 1 83 ? -9.641 -3.244 -17.328 1 96.31 83 GLU A CA 1
ATOM 628 C C . GLU A 1 83 ? -9.562 -3.998 -16 1 96.31 83 GLU A C 1
ATOM 630 O O . GLU A 1 83 ? -10.484 -3.938 -15.188 1 96.31 83 GLU A O 1
ATOM 635 N N . ILE A 1 84 ? -8.469 -4.727 -15.812 1 97.62 84 ILE A N 1
ATOM 636 C CA . ILE A 1 84 ? -8.25 -5.473 -14.578 1 97.62 84 ILE A CA 1
ATOM 637 C C . ILE A 1 84 ? -8.258 -4.516 -13.391 1 97.62 84 ILE A C 1
ATOM 639 O O . ILE A 1 84 ? -8.922 -4.773 -12.383 1 97.62 84 ILE A O 1
ATOM 643 N N . SER A 1 85 ? -7.598 -3.391 -13.539 1 98 85 SER A N 1
ATOM 644 C CA . SER A 1 85 ? -7.441 -2.416 -12.469 1 98 85 SER A CA 1
ATOM 645 C C . SER A 1 85 ? -8.766 -1.751 -12.125 1 98 85 SER A C 1
ATOM 647 O O . SER A 1 85 ? -8.938 -1.214 -11.023 1 98 85 SER A O 1
ATOM 649 N N . ALA A 1 86 ? -9.656 -1.751 -13.031 1 96.94 86 ALA A N 1
ATOM 650 C CA . ALA A 1 86 ? -10.945 -1.075 -12.852 1 96.94 86 ALA A CA 1
ATOM 651 C C . ALA A 1 86 ? -11.914 -1.941 -12.055 1 96.94 86 ALA A C 1
ATOM 653 O O . ALA A 1 86 ? -12.945 -1.459 -11.586 1 96.94 86 ALA A O 1
ATOM 654 N N . VAL A 1 87 ? -11.641 -3.246 -11.938 1 97 87 VAL A N 1
ATOM 655 C CA . VAL A 1 87 ? -12.484 -4.117 -11.125 1 97 87 VAL A CA 1
ATOM 656 C C . VAL A 1 87 ? -12.477 -3.637 -9.68 1 97 87 VAL A C 1
ATOM 658 O O . VAL A 1 87 ? -11.406 -3.43 -9.094 1 97 87 VAL A O 1
ATOM 661 N N . GLU A 1 88 ? -13.641 -3.459 -9.086 1 95.69 88 GLU A N 1
ATOM 662 C CA . GLU A 1 88 ? -13.75 -2.949 -7.727 1 95.69 88 GLU A CA 1
ATOM 663 C C . GLU A 1 88 ? -13.07 -3.885 -6.73 1 95.69 88 GLU A C 1
ATOM 665 O O . GLU A 1 88 ? -13.258 -5.102 -6.781 1 95.69 88 GLU A O 1
ATOM 670 N N . GLY A 1 89 ? -12.305 -3.23 -5.848 1 96 89 GLY A N 1
ATOM 671 C CA . GLY A 1 89 ? -11.602 -3.996 -4.832 1 96 89 GLY A CA 1
ATOM 672 C C . GLY A 1 89 ? -10.164 -4.301 -5.199 1 96 89 GLY A C 1
ATOM 673 O O . GLY A 1 89 ? -9.352 -4.641 -4.336 1 96 89 GLY A O 1
ATOM 674 N N . VAL A 1 90 ? -9.805 -4.258 -6.539 1 98.12 90 VAL A N 1
ATOM 675 C CA . VAL A 1 90 ? -8.422 -4.453 -6.957 1 98.12 90 VAL A CA 1
ATOM 676 C C . VAL A 1 90 ? -7.574 -3.264 -6.508 1 98.12 90 VAL A C 1
ATOM 678 O O . VAL A 1 90 ? -7.867 -2.117 -6.855 1 98.12 90 VAL A O 1
ATOM 681 N N . THR A 1 91 ? -6.539 -3.566 -5.73 1 96.94 91 THR A N 1
ATOM 682 C CA . THR A 1 91 ? -5.703 -2.502 -5.184 1 96.94 91 THR A CA 1
ATOM 683 C C . THR A 1 91 ? -4.34 -2.479 -5.867 1 96.94 91 THR A C 1
ATOM 685 O O . THR A 1 91 ? -3.666 -1.445 -5.887 1 96.94 91 THR A O 1
ATOM 688 N N . GLN A 1 92 ? -3.893 -3.609 -6.375 1 97.81 92 GLN A N 1
ATOM 689 C CA . GLN A 1 92 ? -2.623 -3.705 -7.086 1 97.81 92 GLN A CA 1
ATOM 690 C C . GLN A 1 92 ? -2.762 -4.555 -8.344 1 97.81 92 GLN A C 1
ATOM 692 O O . GLN A 1 92 ? -3.457 -5.57 -8.344 1 97.81 92 GLN A O 1
ATOM 697 N N . THR A 1 93 ? -2.211 -4.055 -9.422 1 98.44 93 THR A N 1
ATOM 698 C CA . THR A 1 93 ? -2.096 -4.746 -10.703 1 98.44 93 THR A CA 1
ATOM 699 C C . THR A 1 93 ? -0.663 -4.691 -11.219 1 98.44 93 THR A C 1
ATOM 701 O O . THR A 1 93 ? -0.193 -3.635 -11.648 1 98.44 93 THR A O 1
ATOM 704 N N . PHE A 1 94 ? -0.017 -5.812 -11.18 1 98.06 94 PHE A N 1
ATOM 705 C CA . PHE A 1 94 ? 1.376 -5.922 -11.594 1 98.06 94 PHE A CA 1
ATOM 706 C C . PHE A 1 94 ? 1.489 -6.688 -12.906 1 98.06 94 PHE A C 1
ATOM 708 O O . PHE A 1 94 ? 1.066 -7.844 -12.992 1 98.06 94 PHE A O 1
ATOM 715 N N . PHE A 1 95 ? 2.018 -6.031 -13.977 1 97.75 95 PHE A N 1
ATOM 716 C CA . PHE A 1 95 ? 2.408 -6.719 -15.203 1 97.75 95 PHE A CA 1
ATOM 717 C C . PHE A 1 95 ? 3.77 -7.387 -15.039 1 97.75 95 PHE A C 1
ATOM 719 O O . PHE A 1 95 ? 4.754 -6.723 -14.711 1 97.75 95 PHE A O 1
ATOM 726 N N . THR A 1 96 ? 3.803 -8.688 -15.258 1 96.62 96 THR A N 1
ATOM 727 C CA . THR A 1 96 ? 4.988 -9.414 -14.82 1 96.62 96 THR A CA 1
ATOM 728 C C . THR A 1 96 ? 5.645 -10.141 -15.992 1 96.62 96 THR A C 1
ATOM 730 O O . THR A 1 96 ? 5.051 -10.258 -17.062 1 96.62 96 THR A O 1
ATOM 733 N N . MET A 1 97 ? 6.996 -10.531 -15.867 1 90.06 97 MET A N 1
ATOM 734 C CA . MET A 1 97 ? 7.734 -11.375 -16.812 1 90.06 97 MET A CA 1
ATOM 735 C C . MET A 1 97 ? 7.844 -12.797 -16.281 1 90.06 97 MET A C 1
ATOM 737 O O . MET A 1 97 ? 8.875 -13.453 -16.453 1 90.06 97 MET A O 1
ATOM 741 N N . GLY A 1 98 ? 6.855 -13.367 -15.852 1 83.88 98 GLY A N 1
ATOM 742 C CA . GLY A 1 98 ? 6.859 -14.711 -15.297 1 83.88 98 GLY A CA 1
ATOM 743 C C . GLY A 1 98 ? 5.875 -15.641 -15.977 1 83.88 98 GLY A C 1
ATOM 744 O O . GLY A 1 98 ? 5.602 -15.5 -17.172 1 83.88 98 GLY A O 1
ATOM 745 N N . GLU A 1 99 ? 5.457 -16.641 -15.234 1 89.81 99 GLU A N 1
ATOM 746 C CA . GLU A 1 99 ? 4.551 -17.656 -15.742 1 89.81 99 GLU A CA 1
ATOM 747 C C . GLU A 1 99 ? 3.154 -17.094 -15.977 1 89.81 99 GLU A C 1
ATOM 749 O O . GLU A 1 99 ? 2.367 -17.656 -16.734 1 89.81 99 GLU A O 1
ATOM 754 N N . THR A 1 100 ? 2.836 -16.047 -15.266 1 93.25 100 THR A N 1
ATOM 755 C CA . THR A 1 100 ? 1.561 -15.359 -15.453 1 93.25 100 THR A CA 1
ATOM 756 C C . THR A 1 100 ? 1.779 -13.953 -15.984 1 93.25 100 THR A C 1
ATOM 758 O O . THR A 1 100 ? 2.881 -13.406 -15.883 1 93.25 100 THR A O 1
ATOM 761 N N . ASP A 1 101 ? 0.747 -13.422 -16.625 1 96.31 101 ASP A N 1
ATOM 762 C CA . ASP A 1 101 ? 0.856 -12.078 -17.203 1 96.31 101 ASP A CA 1
ATOM 763 C C . ASP A 1 101 ? 0.713 -11.008 -16.125 1 96.31 101 ASP A C 1
ATOM 765 O O . ASP A 1 101 ? 1.432 -10.008 -16.125 1 96.31 101 ASP A O 1
ATOM 769 N N . PHE A 1 102 ? -0.253 -11.281 -15.195 1 97.81 102 PHE A N 1
ATOM 770 C CA . PHE A 1 102 ? -0.5 -10.312 -14.133 1 97.81 102 PHE A CA 1
ATOM 771 C C . PHE A 1 102 ? -0.57 -10.992 -12.773 1 97.81 102 PHE A C 1
ATOM 773 O O . PHE A 1 102 ? -1.104 -12.102 -12.656 1 97.81 102 PHE A O 1
ATOM 780 N N . VAL A 1 103 ? -0.038 -10.328 -11.773 1 98.06 103 VAL A N 1
ATOM 781 C CA . VAL A 1 103 ? -0.362 -10.594 -10.375 1 98.06 103 VAL A CA 1
ATOM 782 C C . VAL A 1 103 ? -1.199 -9.445 -9.812 1 98.06 103 VAL A C 1
ATOM 784 O O . VAL A 1 103 ? -0.811 -8.273 -9.906 1 98.06 103 VAL A O 1
ATOM 787 N N . VAL A 1 104 ? -2.332 -9.789 -9.281 1 98.5 104 VAL A N 1
ATOM 788 C CA . VAL A 1 104 ? -3.305 -8.797 -8.828 1 98.5 104 VAL A CA 1
ATOM 789 C C . VAL A 1 104 ? -3.621 -9.023 -7.352 1 98.5 104 VAL A C 1
ATOM 791 O O . VAL A 1 104 ? -3.793 -10.156 -6.91 1 98.5 104 VAL A O 1
ATOM 794 N N . VAL A 1 105 ? -3.621 -7.969 -6.574 1 97.94 105 VAL A N 1
ATOM 795 C CA . VAL A 1 105 ? -4.074 -8.023 -5.188 1 97.94 105 VAL A CA 1
ATOM 796 C C . VAL A 1 105 ? -5.41 -7.305 -5.047 1 97.94 105 VAL A C 1
ATOM 798 O O . VAL A 1 105 ? -5.574 -6.188 -5.547 1 97.94 105 VAL A O 1
ATOM 801 N N . ALA A 1 106 ? -6.352 -7.953 -4.426 1 97.56 106 ALA A N 1
ATOM 802 C CA . ALA A 1 106 ? -7.668 -7.371 -4.168 1 97.56 106 ALA A CA 1
ATOM 803 C C . ALA A 1 10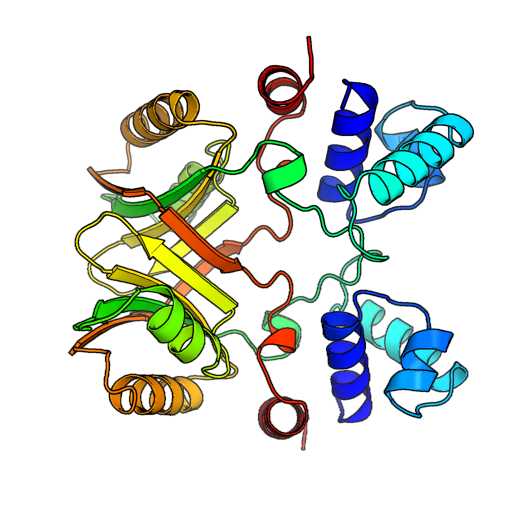6 ? -7.988 -7.379 -2.678 1 97.56 106 ALA A C 1
ATOM 805 O O . ALA A 1 106 ? -7.668 -8.336 -1.972 1 97.56 106 ALA A O 1
ATOM 806 N N . ARG A 1 107 ? -8.578 -6.344 -2.229 1 96.31 107 ARG A N 1
ATOM 807 C CA . ARG A 1 107 ? -9.094 -6.199 -0.871 1 96.31 107 ARG A CA 1
ATOM 8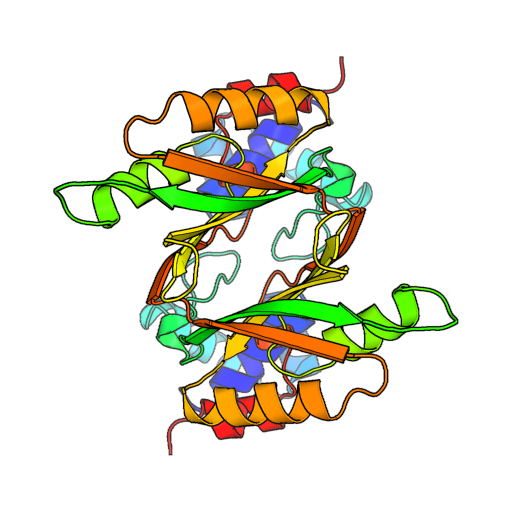08 C C . ARG A 1 107 ? -10.617 -6.125 -0.869 1 96.31 107 ARG A C 1
ATOM 810 O O . ARG A 1 107 ? -11.203 -5.258 -1.521 1 96.31 107 ARG A O 1
ATOM 817 N N . LEU A 1 108 ? -11.203 -7.004 -0.091 1 95.81 108 LEU A N 1
ATOM 818 C CA . LEU A 1 108 ? -12.648 -7.18 -0.196 1 95.81 108 LEU A CA 1
ATOM 819 C C . LEU A 1 108 ? -13.305 -7.156 1.183 1 95.81 108 LEU A C 1
ATOM 821 O O . LEU A 1 108 ? -12.656 -7.473 2.184 1 95.81 108 LEU A O 1
ATOM 825 N N . PRO A 1 109 ? -14.625 -6.77 1.308 1 92 109 PRO A N 1
ATOM 826 C CA . PRO A 1 109 ? -15.344 -6.73 2.582 1 92 109 PRO A CA 1
ATOM 827 C C . PRO A 1 109 ? -15.594 -8.117 3.166 1 92 109 PRO A C 1
ATOM 829 O O . PRO A 1 109 ? -15.68 -8.273 4.387 1 92 109 PRO A O 1
ATOM 832 N N . GLY A 1 110 ? -15.781 -9.148 2.389 1 85.19 110 GLY A N 1
ATOM 833 C CA . GLY A 1 110 ? -16.109 -10.477 2.873 1 85.19 110 GLY A CA 1
ATOM 834 C C . GLY A 1 110 ? -16.062 -11.539 1.792 1 85.19 110 GLY A C 1
ATOM 835 O O . GLY A 1 110 ? -15.719 -11.25 0.644 1 85.19 110 GLY A O 1
ATOM 836 N N . SER A 1 111 ? -16.406 -12.695 2.279 1 78.25 111 SER A N 1
ATOM 837 C CA . SER A 1 111 ? -16.312 -13.844 1.387 1 78.25 111 SER A CA 1
ATOM 838 C C . SER A 1 111 ? -17.281 -13.727 0.225 1 78.25 111 SER A C 1
ATOM 840 O O . SER A 1 111 ? -16.984 -14.164 -0.889 1 78.25 111 SER A O 1
ATOM 842 N N . ASP A 1 112 ? -18.531 -13.148 0.447 1 80.25 112 ASP A N 1
ATOM 843 C CA . ASP A 1 112 ? -19.516 -12.977 -0.626 1 80.25 112 ASP A CA 1
ATOM 844 C C . ASP A 1 112 ? -18.953 -12.102 -1.747 1 80.25 112 ASP A C 1
ATOM 846 O O . ASP A 1 112 ? -19.266 -12.312 -2.92 1 80.25 112 ASP A O 1
ATOM 850 N N . ASP A 1 113 ? -18.047 -11.25 -1.399 1 89.56 113 ASP A N 1
ATOM 851 C CA . ASP A 1 113 ? -17.469 -10.352 -2.395 1 89.56 113 ASP A CA 1
ATOM 852 C C . ASP A 1 113 ? -16.406 -11.07 -3.227 1 89.56 113 ASP A C 1
ATOM 854 O O . ASP A 1 113 ? -16.031 -10.586 -4.293 1 89.56 113 ASP A O 1
ATOM 858 N N . VAL A 1 114 ? -16.016 -12.203 -2.764 1 90.88 114 VAL A N 1
ATOM 859 C CA . VAL A 1 114 ? -15.055 -13.008 -3.52 1 90.88 114 VAL A CA 1
ATOM 860 C C . VAL A 1 114 ? -15.727 -13.57 -4.77 1 90.88 114 VAL A C 1
ATOM 862 O O . VAL A 1 114 ? -15.148 -13.555 -5.855 1 90.88 114 VAL A O 1
ATOM 865 N N . GLU A 1 115 ? -16.922 -14.016 -4.598 1 90.56 115 GLU A N 1
ATOM 866 C CA . GLU A 1 115 ? -17.672 -14.531 -5.742 1 90.56 115 GLU A CA 1
ATOM 867 C C . GLU A 1 115 ? -17.859 -13.445 -6.805 1 90.56 115 GLU A C 1
ATOM 869 O O . GLU A 1 115 ? -17.719 -13.711 -8 1 90.56 115 GLU A O 1
ATOM 874 N N . ARG A 1 116 ? -18.219 -12.289 -6.332 1 93.25 116 ARG A N 1
ATOM 875 C CA . ARG A 1 116 ? -18.375 -11.172 -7.258 1 93.25 116 ARG A CA 1
ATOM 876 C C . ARG A 1 116 ? -17.078 -10.883 -7.992 1 93.25 116 ARG A C 1
ATOM 878 O O . ARG A 1 116 ? -17.078 -10.664 -9.203 1 93.25 116 ARG A O 1
ATOM 885 N N . LEU A 1 117 ? -15.945 -10.859 -7.277 1 95.19 117 LEU A N 1
ATOM 886 C CA . LEU A 1 117 ? -14.641 -10.625 -7.883 1 95.19 117 LEU A CA 1
ATOM 887 C C . LEU A 1 117 ? -14.359 -11.648 -8.977 1 95.19 117 LEU A C 1
ATOM 889 O O . LEU A 1 117 ? -13.953 -11.281 -10.086 1 95.19 117 LEU A O 1
ATOM 893 N N . ILE A 1 118 ? -14.602 -12.906 -8.641 1 92.62 118 ILE A N 1
ATOM 894 C CA . ILE A 1 118 ? -14.344 -13.992 -9.586 1 92.62 118 ILE A CA 1
ATOM 895 C C . ILE A 1 118 ? -15.203 -13.805 -10.836 1 92.62 118 ILE A C 1
ATOM 897 O O . ILE A 1 118 ? -14.711 -13.898 -11.961 1 92.62 118 ILE A O 1
ATOM 901 N N . SER A 1 119 ? -16.469 -13.492 -10.617 1 93.88 119 SER A N 1
ATOM 902 C CA . SER A 1 119 ? -17.391 -13.273 -11.734 1 93.88 119 SER A CA 1
ATOM 903 C C . SER A 1 119 ? -16.938 -12.102 -12.602 1 93.88 119 SER A C 1
ATOM 905 O O . SER A 1 119 ? -17 -12.164 -13.828 1 93.88 119 SER A O 1
ATOM 907 N N . ASP A 1 120 ? -16.516 -11.039 -11.977 1 96.19 120 ASP A N 1
ATOM 908 C CA . ASP A 1 120 ? -16.047 -9.867 -12.703 1 96.19 120 ASP A CA 1
ATOM 909 C C . ASP A 1 120 ? -14.844 -10.211 -13.578 1 96.19 120 ASP A C 1
ATOM 911 O O . ASP A 1 120 ? -14.758 -9.758 -14.727 1 96.19 120 ASP A O 1
ATOM 915 N N . PHE A 1 121 ? -13.891 -11.016 -13.047 1 96.19 121 PHE A N 1
ATOM 916 C CA . PHE A 1 121 ? -12.711 -11.398 -13.82 1 96.19 121 PHE A CA 1
ATOM 917 C C . PHE A 1 121 ? -13.094 -12.336 -14.961 1 96.19 121 PHE A C 1
ATOM 919 O O . PHE A 1 121 ? -12.523 -12.258 -16.047 1 96.19 121 PHE A O 1
ATOM 926 N N . GLU A 1 122 ? -14.031 -13.211 -14.742 1 93.94 122 GLU A N 1
ATOM 927 C CA . GLU A 1 122 ? -14.5 -14.117 -15.781 1 93.94 122 GLU A CA 1
ATOM 928 C C . GLU A 1 122 ? -15.141 -13.352 -16.938 1 93.94 122 GLU A C 1
ATOM 930 O O . GLU A 1 122 ? -15.109 -13.812 -18.078 1 93.94 122 GLU A O 1
ATOM 935 N N . ALA A 1 123 ? -15.664 -12.211 -16.594 1 95.69 123 ALA A N 1
ATOM 936 C CA . ALA A 1 123 ? -16.375 -11.422 -17.594 1 95.69 123 ALA A CA 1
ATOM 937 C C . ALA A 1 123 ? -15.414 -10.609 -18.453 1 95.69 123 ALA A C 1
ATOM 939 O O . ALA A 1 123 ? -15.812 -10.023 -19.469 1 95.69 123 ALA A O 1
ATOM 940 N N . LEU A 1 124 ? -14.164 -10.523 -18.047 1 95.25 124 LEU A N 1
ATOM 941 C CA . LEU A 1 124 ? -13.18 -9.781 -18.828 1 95.25 124 LEU A CA 1
ATOM 942 C C . LEU A 1 124 ? -12.719 -10.602 -20.031 1 95.25 124 LEU A C 1
ATOM 944 O O . LEU A 1 124 ? -12.039 -11.617 -19.875 1 95.25 124 LEU A O 1
ATOM 948 N N . ASP A 1 125 ? -12.914 -10.125 -21.203 1 93 125 ASP A N 1
ATOM 949 C CA . ASP A 1 125 ? -12.664 -10.852 -22.438 1 93 125 ASP A CA 1
ATOM 950 C C . ASP A 1 125 ? -11.188 -11.227 -22.562 1 93 125 ASP A C 1
ATOM 952 O O . ASP A 1 125 ? -10.859 -12.344 -22.953 1 93 125 ASP A O 1
ATOM 956 N N . PRO A 1 126 ? -10.367 -10.328 -22.219 1 93.94 126 PRO A N 1
ATOM 957 C CA . PRO A 1 126 ? -8.953 -10.633 -22.453 1 93.94 126 PRO A CA 1
ATOM 958 C C . PRO A 1 126 ? -8.391 -11.641 -21.453 1 93.94 126 PRO A C 1
ATOM 960 O O . PRO A 1 126 ? -7.266 -12.117 -21.609 1 93.94 126 PRO A O 1
ATOM 963 N N . VAL A 1 127 ? -9.078 -11.977 -20.391 1 95.12 127 VAL A N 1
ATOM 964 C CA . VAL A 1 127 ? -8.594 -12.875 -19.344 1 95.12 127 VAL A CA 1
ATOM 965 C C . VAL A 1 127 ? -8.867 -14.328 -19.75 1 95.12 127 VAL A C 1
ATOM 967 O O . VAL A 1 127 ? -10.008 -14.703 -19.984 1 95.12 127 VAL A O 1
ATOM 970 N N . ASP A 1 128 ? -7.848 -15.094 -19.828 1 95 128 ASP A N 1
ATOM 971 C CA . ASP A 1 128 ? -7.973 -16.5 -20.188 1 95 128 ASP A CA 1
ATOM 972 C C . ASP A 1 128 ? -8.18 -17.375 -18.938 1 95 128 ASP A C 1
ATOM 974 O O . ASP A 1 128 ? -9.047 -18.25 -18.938 1 95 128 ASP A O 1
ATOM 978 N N . ARG A 1 129 ? -7.402 -17.156 -17.953 1 94.75 129 ARG A N 1
ATOM 979 C CA . ARG A 1 129 ? -7.426 -17.969 -16.734 1 94.75 129 ARG A CA 1
ATOM 980 C C . ARG A 1 129 ? -7.008 -17.156 -15.523 1 94.75 129 ARG A C 1
ATOM 982 O O . ARG A 1 129 ? -6.145 -16.266 -15.625 1 94.75 129 ARG A O 1
ATOM 989 N N . THR A 1 130 ? -7.613 -17.438 -14.445 1 95.19 130 THR A N 1
ATOM 990 C CA . THR A 1 130 ? -7.246 -16.844 -13.172 1 95.19 130 THR A CA 1
ATOM 991 C C . THR A 1 130 ? -7.035 -17.922 -12.109 1 95.19 130 THR A C 1
ATOM 993 O O . THR A 1 130 ? -7.793 -18.891 -12.031 1 95.19 130 THR A O 1
ATOM 996 N N . ASN A 1 131 ? -5.977 -17.859 -11.438 1 94.06 131 ASN A N 1
ATOM 997 C CA . ASN A 1 131 ? -5.777 -18.594 -10.203 1 94.06 131 ASN A CA 1
ATOM 998 C C . ASN A 1 131 ? -5.871 -17.688 -8.984 1 94.06 131 ASN A C 1
ATOM 1000 O O . ASN A 1 131 ? -5.008 -16.828 -8.773 1 94.06 131 ASN A O 1
ATOM 1004 N N . SER A 1 132 ? -6.945 -17.844 -8.227 1 93.38 132 SER A N 1
ATOM 1005 C CA . SER A 1 132 ? -7.215 -16.984 -7.082 1 93.38 132 SER A CA 1
ATOM 1006 C C . SER A 1 132 ? -6.828 -17.656 -5.77 1 93.38 132 SER A C 1
ATOM 1008 O O . SER A 1 132 ? -7.23 -18.797 -5.516 1 93.38 132 SER A O 1
ATOM 1010 N N . THR A 1 133 ? -6.047 -16.984 -5.035 1 94.94 133 THR A N 1
ATOM 1011 C CA . THR A 1 133 ? -5.578 -17.531 -3.764 1 94.94 133 THR A CA 1
ATOM 1012 C C . THR A 1 133 ? -5.992 -16.625 -2.604 1 94.94 133 THR A C 1
ATOM 1014 O O . THR A 1 133 ? -5.742 -15.414 -2.629 1 94.94 133 THR A O 1
ATOM 1017 N N . PHE A 1 134 ? -6.559 -17.266 -1.589 1 94.31 134 PHE A N 1
ATOM 1018 C CA . PHE A 1 134 ? -6.949 -16.516 -0.4 1 94.31 134 PHE A CA 1
ATOM 1019 C C . PHE A 1 134 ? -5.754 -16.297 0.521 1 94.31 134 PHE A C 1
ATOM 1021 O O . PHE A 1 134 ? -4.949 -17.219 0.727 1 94.31 134 PHE A O 1
ATOM 1028 N N . VAL A 1 135 ? -5.715 -15.109 1.052 1 95.69 135 VAL A N 1
ATOM 1029 C CA . VAL A 1 135 ? -4.715 -14.797 2.07 1 95.69 135 VAL A CA 1
ATOM 1030 C C . VAL A 1 135 ? -5.293 -15.062 3.459 1 95.69 135 VAL A C 1
ATOM 1032 O O . VAL A 1 135 ? -6.289 -14.453 3.854 1 95.69 135 VAL A O 1
ATOM 1035 N N . ILE A 1 136 ? -4.68 -15.93 4.152 1 94 136 ILE A N 1
ATOM 1036 C CA . ILE A 1 136 ? -5.121 -16.281 5.5 1 94 136 ILE A CA 1
ATOM 1037 C C . ILE A 1 136 ? -4.664 -15.219 6.492 1 94 136 ILE A C 1
ATOM 1039 O O . ILE A 1 136 ? -5.418 -14.836 7.391 1 94 136 ILE A O 1
ATOM 1043 N N . ASP A 1 137 ? -3.498 -14.773 6.312 1 95.06 137 ASP A N 1
ATOM 1044 C CA . ASP A 1 137 ? -2.904 -13.789 7.215 1 95.06 137 ASP A CA 1
ATOM 1045 C C . ASP A 1 137 ? -2.043 -12.789 6.449 1 95.06 137 ASP A C 1
ATOM 1047 O O . ASP A 1 137 ? -1.123 -13.18 5.727 1 95.06 137 ASP A O 1
ATOM 1051 N N . ARG A 1 138 ? -2.4 -11.523 6.508 1 95.19 138 ARG A N 1
ATOM 1052 C CA . ARG A 1 138 ? -1.544 -10.453 6.008 1 95.19 138 ARG A CA 1
ATOM 1053 C C . ARG A 1 138 ? -0.447 -10.109 7.012 1 95.19 138 ARG A C 1
ATOM 1055 O O . ARG A 1 138 ? -0.485 -9.055 7.645 1 95.19 138 ARG A O 1
ATOM 1062 N N . HIS A 1 139 ? 0.58 -10.875 7.086 1 96.69 139 HIS A N 1
ATOM 1063 C CA . HIS A 1 139 ? 1.558 -10.789 8.164 1 96.69 139 HIS A CA 1
ATOM 1064 C C . HIS A 1 139 ? 2.324 -9.469 8.109 1 96.69 139 HIS A C 1
ATOM 1066 O O . HIS A 1 139 ? 2.689 -8.914 9.141 1 96.69 139 HIS A O 1
ATOM 1072 N N . LYS A 1 140 ? 2.686 -9.016 6.957 1 96.38 140 LYS A N 1
ATOM 1073 C CA . LYS A 1 140 ? 3.232 -7.684 6.695 1 96.38 140 LYS A CA 1
ATOM 1074 C C . LYS A 1 140 ? 2.508 -7.012 5.535 1 96.38 140 LYS A C 1
ATOM 1076 O O . LYS A 1 140 ? 2.324 -7.613 4.477 1 96.38 140 LYS A O 1
ATOM 1081 N N . ASP A 1 141 ? 2.062 -5.867 5.75 1 94.06 141 ASP A N 1
ATOM 1082 C CA . ASP A 1 141 ? 1.377 -5.055 4.75 1 94.06 141 ASP A CA 1
ATOM 1083 C C . ASP A 1 141 ? 1.758 -3.582 4.887 1 94.06 141 ASP A C 1
ATOM 1085 O O . ASP A 1 141 ? 0.931 -2.754 5.277 1 94.06 141 ASP A O 1
ATOM 1089 N N . ALA A 1 142 ? 3.012 -3.324 4.527 1 91.31 142 ALA A N 1
ATOM 1090 C CA . ALA A 1 142 ? 3.572 -1.992 4.742 1 91.31 142 ALA A CA 1
ATOM 1091 C C . ALA A 1 142 ? 2.879 -0.957 3.859 1 91.31 142 ALA A C 1
ATOM 1093 O O . ALA A 1 142 ? 2.633 -1.204 2.678 1 91.31 142 ALA A O 1
ATOM 1094 N N . GLN A 1 143 ? 2.566 0.154 4.402 1 86.62 143 GLN A N 1
ATOM 1095 C CA . GLN A 1 143 ? 1.945 1.244 3.658 1 86.62 143 GLN A CA 1
ATOM 1096 C C . GLN A 1 143 ? 2.996 2.082 2.934 1 86.62 143 GLN A C 1
ATOM 1098 O O . GLN A 1 143 ? 2.707 2.691 1.902 1 86.62 143 GLN A O 1
ATOM 1103 N N . ARG A 1 144 ? 4.207 2.07 3.516 1 93 144 ARG A N 1
ATOM 1104 C CA . ARG A 1 144 ? 5.336 2.809 2.957 1 93 144 ARG A CA 1
ATOM 1105 C C . ARG A 1 144 ? 6.582 1.933 2.879 1 93 144 ARG A C 1
ATOM 1107 O O . ARG A 1 144 ? 7.023 1.383 3.889 1 93 144 ARG A O 1
ATOM 1114 N N . ALA A 1 145 ? 7.184 1.879 1.736 1 93.38 145 ALA A N 1
ATOM 1115 C CA . ALA A 1 145 ? 8.281 0.955 1.47 1 93.38 145 ALA A CA 1
ATOM 1116 C C . ALA A 1 145 ? 9.5 1.282 2.334 1 93.38 145 ALA A C 1
ATOM 1118 O O . ALA A 1 145 ? 10.258 0.387 2.719 1 93.38 145 ALA A O 1
ATOM 1119 N N . LEU A 1 146 ? 9.672 2.549 2.672 1 94.81 146 LEU A N 1
ATOM 1120 C CA . LEU A 1 146 ? 10.867 2.988 3.385 1 94.81 146 LEU A CA 1
ATOM 1121 C C . LEU A 1 146 ? 10.93 2.371 4.777 1 94.81 146 LEU A C 1
ATOM 1123 O O . LEU A 1 146 ? 12.008 2.254 5.363 1 94.81 146 LEU A O 1
ATOM 1127 N N . GLU A 1 147 ? 9.781 1.955 5.285 1 94.44 147 GLU A N 1
ATOM 1128 C CA . GLU A 1 147 ? 9.727 1.323 6.602 1 94.44 147 GLU A CA 1
ATOM 1129 C C . GLU A 1 147 ? 10.453 -0.02 6.598 1 94.44 147 GLU A C 1
ATOM 1131 O O . GLU A 1 147 ? 10.789 -0.551 7.656 1 94.44 147 GLU A O 1
ATOM 1136 N N . SER A 1 148 ? 10.68 -0.514 5.434 1 95.75 148 SER A N 1
ATOM 1137 C CA . SER A 1 148 ? 11.188 -1.874 5.305 1 95.75 148 SER A CA 1
ATOM 1138 C C . SER A 1 148 ? 12.703 -1.882 5.137 1 95.75 148 SER A C 1
ATOM 1140 O O . SER A 1 148 ? 13.289 -2.893 4.738 1 95.75 148 SER A O 1
ATOM 1142 N N . TYR A 1 149 ? 13.328 -0.765 5.387 1 95.56 149 TYR A N 1
ATOM 1143 C CA . TYR A 1 149 ? 14.773 -0.611 5.25 1 95.56 149 TYR A CA 1
ATOM 1144 C C . TYR A 1 149 ? 15.367 0.027 6.5 1 95.56 149 TYR A C 1
ATOM 1146 O O . TYR A 1 149 ? 14.695 0.789 7.199 1 95.56 149 TYR A O 1
ATOM 1154 N N . SER A 1 150 ? 16.609 -0.339 6.758 1 96.06 150 SER A N 1
ATOM 1155 C CA . SER A 1 150 ? 17.359 0.493 7.691 1 96.06 150 SER A CA 1
ATOM 1156 C C . SER A 1 150 ? 17.75 1.818 7.051 1 96.06 150 SER A C 1
ATOM 1158 O O . SER A 1 150 ? 17.859 1.917 5.824 1 96.06 150 SER A O 1
ATOM 1160 N N . LEU A 1 151 ? 17.953 2.787 7.848 1 95.69 151 LEU A N 1
ATOM 1161 C CA . LEU A 1 151 ? 18.375 4.082 7.328 1 95.69 151 LEU A CA 1
ATOM 1162 C C . LEU A 1 151 ? 19.703 3.963 6.578 1 95.69 151 LEU A C 1
ATOM 1164 O O . LEU A 1 151 ? 19.859 4.539 5.5 1 95.69 151 LEU A O 1
ATOM 1168 N N . ASP A 1 152 ? 20.625 3.23 7.125 1 95.56 152 ASP A N 1
ATOM 1169 C CA . ASP A 1 152 ? 21.938 3.061 6.504 1 95.56 152 ASP A CA 1
ATOM 1170 C C . ASP A 1 152 ? 21.797 2.453 5.109 1 95.56 152 ASP A C 1
ATOM 1172 O O . ASP A 1 152 ? 22.453 2.914 4.164 1 95.56 152 ASP A O 1
ATOM 1176 N N . SER A 1 153 ? 20.969 1.454 4.992 1 93.25 153 SER A N 1
ATOM 1177 C CA . SER A 1 153 ? 20.766 0.814 3.695 1 93.25 153 SER A CA 1
ATOM 1178 C C . SER A 1 153 ? 20.172 1.785 2.688 1 93.25 153 SER A C 1
ATOM 1180 O O . SER A 1 153 ? 20.547 1.793 1.517 1 93.25 153 SER A O 1
ATOM 1182 N N . LEU A 1 154 ? 19.203 2.623 3.168 1 94.06 154 LEU A N 1
ATOM 1183 C CA . LEU A 1 154 ? 18.547 3.578 2.285 1 94.06 154 LEU A CA 1
ATOM 1184 C C . LEU A 1 154 ? 19.531 4.629 1.786 1 94.06 154 LEU A C 1
ATOM 1186 O O . LEU A 1 154 ? 19.562 4.945 0.595 1 94.06 154 LEU A O 1
ATOM 1190 N N . VAL A 1 155 ? 20.281 5.156 2.672 1 94.69 155 VAL A N 1
ATOM 1191 C CA . VAL A 1 155 ? 21.234 6.195 2.305 1 94.69 155 VAL A CA 1
ATOM 1192 C C . VAL A 1 155 ? 22.234 5.637 1.296 1 94.69 155 VAL A C 1
ATOM 1194 O O . VAL A 1 155 ? 22.547 6.289 0.296 1 94.69 155 VAL A O 1
ATOM 1197 N N . THR A 1 156 ? 22.719 4.465 1.516 1 91.94 156 THR A N 1
ATOM 1198 C CA . THR A 1 156 ? 23.672 3.826 0.618 1 91.94 156 THR A CA 1
ATOM 1199 C C . THR A 1 156 ? 23.047 3.611 -0.762 1 91.94 156 THR A C 1
ATOM 1201 O O . THR A 1 156 ? 23.719 3.824 -1.781 1 91.94 156 THR A O 1
ATOM 1204 N N . ALA A 1 157 ? 21.812 3.334 -0.774 1 90.19 157 ALA A N 1
ATOM 1205 C CA . ALA A 1 157 ? 21.156 2.945 -2.023 1 90.19 157 ALA A CA 1
ATOM 1206 C C . ALA A 1 157 ? 20.641 4.168 -2.779 1 90.19 157 ALA A C 1
ATOM 1208 O O . ALA A 1 157 ? 20.656 4.188 -4.012 1 90.19 157 ALA A O 1
ATOM 1209 N N . LEU A 1 158 ? 20.188 5.203 -2.053 1 89.69 158 LEU A N 1
ATOM 1210 C CA . LEU A 1 158 ? 19.344 6.215 -2.693 1 89.69 158 LEU A CA 1
ATOM 1211 C C . LEU A 1 158 ? 20.062 7.562 -2.732 1 89.69 158 LEU A C 1
ATOM 1213 O O . LEU A 1 158 ? 19.672 8.453 -3.494 1 89.69 158 LEU A O 1
ATOM 1217 N N . ALA A 1 159 ? 20.938 7.695 -1.826 1 87.5 159 ALA A N 1
ATOM 1218 C CA . ALA A 1 159 ? 21.562 9.016 -1.738 1 87.5 159 ALA A CA 1
ATOM 1219 C C . ALA A 1 159 ? 22.438 9.297 -2.961 1 87.5 159 ALA A C 1
ATOM 1221 O O . ALA A 1 159 ? 23.156 8.414 -3.434 1 87.5 159 ALA A O 1
ATOM 1222 N N . ASP A 1 160 ? 22.141 10.406 -3.564 1 78.31 160 ASP A N 1
ATOM 1223 C CA . ASP A 1 160 ? 22.984 10.867 -4.66 1 78.31 160 ASP A CA 1
ATOM 1224 C C . ASP A 1 160 ? 24.406 11.141 -4.176 1 78.31 160 ASP A C 1
ATOM 1226 O O . ASP A 1 160 ? 24.609 11.594 -3.049 1 78.31 160 ASP A O 1
ATOM 1230 N N . GLU A 1 161 ? 25.5 10.445 -4.824 1 55.25 161 GLU A N 1
ATOM 1231 C CA . GLU A 1 161 ? 26.891 10.859 -4.609 1 55.25 161 GLU A CA 1
ATOM 1232 C C . GLU A 1 161 ? 27.078 12.336 -4.914 1 55.25 161 GLU A C 1
ATOM 1234 O O . GLU A 1 161 ? 26.406 12.891 -5.781 1 55.25 161 GLU A O 1
ATOM 1239 N N . MET B 1 1 ? 18.391 13.836 -4.316 1 88.56 1 MET B N 1
ATOM 1240 C CA . MET B 1 1 ? 18.078 13.75 -2.891 1 88.56 1 MET B CA 1
ATOM 1241 C C . MET B 1 1 ? 19.344 13.453 -2.084 1 88.56 1 MET B C 1
ATOM 1243 O O . MET B 1 1 ? 20.172 12.633 -2.49 1 88.56 1 MET B O 1
ATOM 1247 N N . ASP B 1 2 ? 19.484 14.141 -1.029 1 93.44 2 ASP B N 1
ATOM 1248 C CA . ASP B 1 2 ? 20.656 13.875 -0.199 1 93.44 2 ASP B CA 1
ATOM 1249 C C . ASP B 1 2 ? 20.266 13.117 1.07 1 93.44 2 ASP B C 1
ATOM 1251 O O . ASP B 1 2 ? 19.141 12.656 1.204 1 93.44 2 ASP B O 1
ATOM 1255 N N . ASP B 1 3 ? 21.297 12.945 2.012 1 95.5 3 ASP B N 1
ATOM 1256 C CA . ASP B 1 3 ? 21.141 12.125 3.213 1 95.5 3 ASP B CA 1
ATOM 1257 C C . ASP B 1 3 ? 20.031 12.672 4.105 1 95.5 3 ASP B C 1
ATOM 1259 O O . ASP B 1 3 ? 19.281 11.906 4.723 1 95.5 3 ASP B O 1
ATOM 1263 N N . ARG B 1 4 ? 19.938 13.953 4.18 1 96.56 4 ARG B N 1
ATOM 1264 C CA . ARG B 1 4 ? 18.938 14.562 5.047 1 96.56 4 ARG B CA 1
ATOM 1265 C C . ARG B 1 4 ? 17.531 14.32 4.516 1 96.56 4 ARG B C 1
ATOM 1267 O O . ARG B 1 4 ? 16.609 14.039 5.285 1 96.56 4 ARG B O 1
ATOM 1274 N N . ASP B 1 5 ? 17.406 14.43 3.191 1 97.25 5 ASP B N 1
ATOM 1275 C CA . ASP B 1 5 ? 16.109 14.141 2.578 1 97.25 5 ASP B CA 1
ATOM 1276 C C . ASP B 1 5 ? 15.641 12.727 2.92 1 97.25 5 ASP B C 1
ATOM 1278 O O . ASP B 1 5 ? 14.508 12.531 3.357 1 97.25 5 ASP B O 1
ATOM 1282 N N . ILE B 1 6 ? 16.562 11.766 2.721 1 96.5 6 ILE B N 1
ATOM 1283 C CA . ILE B 1 6 ? 16.234 10.359 2.947 1 96.5 6 ILE B CA 1
ATOM 1284 C C . ILE B 1 6 ? 15.906 10.141 4.422 1 96.5 6 ILE B C 1
ATOM 1286 O O . ILE B 1 6 ? 14.953 9.422 4.75 1 96.5 6 ILE B O 1
ATOM 1290 N N . THR B 1 7 ? 16.672 10.766 5.262 1 97.88 7 THR B N 1
ATOM 1291 C CA . THR B 1 7 ? 16.453 10.648 6.699 1 97.88 7 THR B CA 1
ATOM 1292 C C . THR B 1 7 ? 15.062 11.148 7.082 1 97.88 7 THR B C 1
ATOM 1294 O O . THR B 1 7 ? 14.359 10.5 7.855 1 97.88 7 THR B O 1
ATOM 1297 N N . ILE B 1 8 ? 14.711 12.25 6.539 1 98.31 8 ILE B N 1
ATOM 1298 C CA . ILE B 1 8 ? 13.406 12.836 6.824 1 98.31 8 ILE B CA 1
ATOM 1299 C C . ILE B 1 8 ? 12.305 11.93 6.297 1 98.31 8 ILE B C 1
ATOM 1301 O O . ILE B 1 8 ? 11.336 11.641 7.008 1 98.31 8 ILE B O 1
ATOM 1305 N N . LEU B 1 9 ? 12.445 11.445 5.07 1 97.75 9 LEU B N 1
ATOM 1306 C CA . LEU B 1 9 ? 11.43 10.594 4.465 1 97.75 9 LEU B CA 1
ATOM 1307 C C . LEU B 1 9 ? 11.273 9.297 5.25 1 97.75 9 LEU B C 1
ATOM 1309 O O . LEU B 1 9 ? 10.156 8.82 5.457 1 97.75 9 LEU B O 1
ATOM 1313 N N . LYS B 1 10 ? 12.359 8.734 5.664 1 97.44 10 LYS B N 1
ATOM 1314 C CA . LYS B 1 10 ? 12.32 7.516 6.473 1 97.44 10 LYS B CA 1
ATOM 1315 C C . LYS B 1 10 ? 11.617 7.77 7.805 1 97.44 10 LYS B C 1
ATOM 1317 O O . LYS B 1 10 ? 10.82 6.949 8.258 1 97.44 10 LYS B O 1
ATOM 1322 N N . ALA B 1 11 ? 11.938 8.867 8.453 1 98.31 11 ALA B N 1
ATOM 1323 C CA . ALA B 1 11 ? 11.297 9.219 9.719 1 98.31 11 ALA B CA 1
ATOM 1324 C C . ALA B 1 11 ? 9.789 9.359 9.555 1 98.31 11 ALA B C 1
ATOM 1326 O O . ALA B 1 11 ? 9.016 8.898 10.398 1 98.31 11 ALA B O 1
ATOM 1327 N N . ILE B 1 12 ? 9.375 10 8.477 1 98.12 12 ILE B N 1
ATOM 1328 C CA . ILE B 1 12 ? 7.953 10.141 8.195 1 98.12 12 ILE B CA 1
ATOM 1329 C C . ILE B 1 12 ? 7.312 8.758 8.086 1 98.12 12 ILE B C 1
ATOM 1331 O O . ILE B 1 12 ? 6.258 8.508 8.68 1 98.12 12 ILE B O 1
ATOM 1335 N N . ALA B 1 13 ? 7.953 7.883 7.289 1 96.62 13 ALA B N 1
ATOM 1336 C CA . ALA B 1 13 ? 7.434 6.539 7.066 1 96.62 13 ALA B CA 1
ATOM 1337 C C . ALA B 1 13 ? 7.336 5.762 8.375 1 96.62 13 ALA B C 1
ATOM 1339 O O . ALA B 1 13 ? 6.348 5.066 8.625 1 96.62 13 ALA B O 1
ATOM 1340 N N . ASP B 1 14 ? 8.312 5.926 9.273 1 96.94 14 ASP B N 1
ATOM 1341 C CA . ASP B 1 14 ? 8.383 5.16 10.516 1 96.94 14 ASP B CA 1
ATOM 1342 C C . ASP B 1 14 ? 7.398 5.703 11.547 1 96.94 14 ASP B C 1
ATOM 1344 O O . ASP B 1 14 ? 6.754 4.934 12.266 1 96.94 14 ASP B O 1
ATOM 1348 N N . LEU B 1 15 ? 7.297 7.004 11.617 1 97.19 15 LEU B N 1
ATOM 1349 C CA . LEU B 1 15 ? 6.543 7.629 12.695 1 97.19 15 LEU B CA 1
ATOM 1350 C C . LEU B 1 15 ? 5.078 7.809 12.305 1 97.19 15 LEU B C 1
ATOM 1352 O O . LEU B 1 15 ? 4.211 7.949 13.172 1 97.19 15 LEU B O 1
ATOM 1356 N N . GLY B 1 16 ? 4.812 7.848 11 1 96.56 16 GLY B N 1
ATOM 1357 C CA . GLY B 1 16 ? 3.457 8.102 10.539 1 96.56 16 GLY B CA 1
ATOM 1358 C C . GLY B 1 16 ? 3.006 9.531 10.766 1 96.56 16 GLY B C 1
ATOM 1359 O O . GLY B 1 16 ? 1.864 9.766 11.164 1 96.56 16 GLY B O 1
ATOM 1360 N N . THR B 1 17 ? 3.93 10.469 10.617 1 97.44 17 THR B N 1
ATOM 1361 C CA . THR B 1 17 ? 3.596 11.875 10.805 1 97.44 17 THR B CA 1
ATOM 1362 C C . THR B 1 17 ? 4.484 12.758 9.938 1 97.44 17 THR B C 1
ATOM 1364 O O . THR B 1 17 ? 5.629 12.406 9.648 1 97.44 17 THR B O 1
ATOM 1367 N N . GLY B 1 18 ? 3.912 13.875 9.516 1 96.69 18 GLY B N 1
ATOM 1368 C CA . GLY B 1 18 ? 4.676 14.906 8.828 1 96.69 18 GLY B CA 1
ATOM 1369 C C . GLY B 1 18 ? 5.02 16.094 9.719 1 96.69 18 GLY B C 1
ATOM 1370 O O . GLY B 1 18 ? 5.484 17.125 9.242 1 96.69 18 GLY B O 1
ATOM 1371 N N . SER B 1 19 ? 4.746 16.031 10.992 1 97.31 19 SER B N 1
ATOM 1372 C CA . SER B 1 19 ? 5.008 17.125 11.93 1 97.31 19 SER B CA 1
ATOM 1373 C C . SER B 1 19 ? 6.496 17.453 11.992 1 97.31 19 SER B C 1
ATOM 1375 O O . SER B 1 19 ? 7.305 16.609 12.398 1 97.31 19 SER B O 1
ATOM 1377 N N . PRO B 1 20 ? 6.836 18.688 11.711 1 98.12 20 PRO B N 1
ATOM 1378 C CA . PRO B 1 20 ? 8.258 19.047 11.758 1 98.12 20 PRO B CA 1
ATOM 1379 C C . PRO B 1 20 ? 8.859 18.891 13.148 1 98.12 20 PRO B C 1
ATOM 1381 O O . PRO B 1 20 ? 10.023 18.5 13.281 1 98.12 20 PRO B O 1
ATOM 1384 N N . GLU B 1 21 ? 8.062 19.125 14.188 1 98.31 21 GLU B N 1
ATOM 1385 C CA . GLU B 1 21 ? 8.547 18.984 15.555 1 98.31 21 GLU B CA 1
ATOM 1386 C C . GLU B 1 21 ? 8.875 17.531 15.867 1 98.31 21 GLU B C 1
ATOM 1388 O O . GLU B 1 21 ? 9.93 17.219 16.422 1 98.31 21 GLU B O 1
ATOM 1393 N N . ALA B 1 22 ? 7.996 16.625 15.555 1 98.5 22 ALA B N 1
ATOM 1394 C CA . ALA B 1 22 ? 8.219 15.195 15.773 1 98.5 22 ALA B CA 1
ATOM 1395 C C . ALA B 1 22 ? 9.414 14.695 14.961 1 98.5 22 ALA B C 1
ATOM 1397 O O . ALA B 1 22 ? 10.219 13.898 15.453 1 98.5 22 ALA B O 1
ATOM 1398 N N . LEU B 1 23 ? 9.508 15.18 13.75 1 98.75 23 LEU B N 1
ATOM 1399 C CA . LEU B 1 23 ? 10.602 14.766 12.875 1 98.75 23 LEU B CA 1
ATOM 1400 C C . LEU B 1 23 ? 11.938 15.273 13.406 1 98.75 23 LEU B C 1
ATOM 1402 O O . LEU B 1 23 ? 12.953 14.578 13.312 1 98.75 23 LEU B O 1
ATOM 1406 N N . GLN B 1 24 ? 11.938 16.484 13.906 1 98.81 24 GLN B N 1
ATOM 1407 C CA . GLN B 1 24 ? 13.156 17 14.516 1 98.81 24 GLN B CA 1
ATOM 1408 C C . GLN B 1 24 ? 13.602 16.125 15.695 1 98.81 24 GLN B C 1
ATOM 1410 O O . GLN B 1 24 ? 14.781 15.812 15.828 1 98.81 24 GLN B O 1
ATOM 1415 N N . GLU B 1 25 ? 12.695 15.797 16.547 1 98.62 25 GLU B N 1
ATOM 1416 C CA . GLU B 1 25 ? 13.008 14.938 17.688 1 98.62 25 GLU B CA 1
ATOM 1417 C C . GLU B 1 25 ? 13.625 13.617 17.234 1 98.62 25 GLU B C 1
ATOM 1419 O O . GLU B 1 25 ? 14.586 13.133 17.828 1 98.62 25 GLU B O 1
ATOM 1424 N N . GLU B 1 26 ? 13.086 13.062 16.172 1 98.06 26 GLU B N 1
ATOM 1425 C CA . GLU B 1 26 ? 13.516 11.766 15.68 1 98.06 26 GLU B CA 1
ATOM 1426 C C . GLU B 1 26 ? 14.867 11.867 14.969 1 98.06 26 GLU B C 1
ATOM 1428 O O . GLU B 1 26 ? 15.711 10.977 15.102 1 98.06 26 GLU B O 1
ATOM 1433 N N . THR B 1 27 ? 15.148 12.945 14.219 1 98.38 27 THR B N 1
ATOM 1434 C CA . THR B 1 27 ? 16.25 12.961 13.258 1 98.38 27 THR B CA 1
ATOM 1435 C C . THR B 1 27 ? 17.375 13.867 13.75 1 98.38 27 THR B C 1
ATOM 1437 O O . THR B 1 27 ? 18.5 13.789 13.25 1 98.38 27 THR B O 1
ATOM 1440 N N . GLY B 1 28 ? 17 14.867 14.609 1 98.38 28 GLY B N 1
ATOM 1441 C CA . GLY B 1 28 ? 17.969 15.875 15.031 1 98.38 28 GLY B CA 1
ATOM 1442 C C . GLY B 1 28 ? 18.109 17.016 14.047 1 98.38 28 GLY B C 1
ATOM 1443 O O . GLY B 1 28 ? 18.859 17.969 14.281 1 98.38 28 GLY B O 1
ATOM 1444 N N . ILE B 1 29 ? 17.422 16.953 12.969 1 98.38 29 ILE B N 1
ATOM 1445 C CA . ILE B 1 29 ? 17.453 18.016 11.969 1 98.38 29 ILE B CA 1
ATOM 1446 C C . ILE B 1 29 ? 16.562 19.172 12.43 1 98.38 29 ILE B C 1
ATOM 1448 O O . ILE B 1 29 ? 15.438 18.953 12.891 1 98.38 29 ILE B O 1
ATOM 1452 N N . PRO B 1 30 ? 17.062 20.438 12.344 1 98.56 30 PRO B N 1
ATOM 1453 C CA . PRO B 1 30 ? 16.281 21.578 12.812 1 98.56 30 PRO B CA 1
ATOM 1454 C C . PRO B 1 30 ? 14.953 21.703 12.07 1 98.56 30 PRO B C 1
ATOM 1456 O O . PRO B 1 30 ? 14.875 21.422 10.867 1 98.56 30 PRO B O 1
ATOM 1459 N N . VAL B 1 31 ? 13.945 22.219 12.758 1 98.5 31 VAL B N 1
ATOM 1460 C CA . VAL B 1 31 ? 12.586 22.359 12.242 1 98.5 31 VAL B CA 1
ATOM 1461 C C . VAL B 1 31 ? 12.594 23.188 10.969 1 98.5 31 VAL B C 1
ATOM 1463 O O . VAL B 1 31 ? 11.922 22.859 9.992 1 98.5 31 VAL B O 1
ATOM 1466 N N . SER B 1 32 ? 13.32 24.281 10.945 1 98.19 32 SER B N 1
ATOM 1467 C CA . SER B 1 32 ? 13.375 25.156 9.773 1 98.19 32 SER B CA 1
ATOM 1468 C C . SER B 1 32 ? 13.906 24.406 8.555 1 98.19 32 SER B C 1
ATOM 1470 O O . SER B 1 32 ? 13.383 24.562 7.445 1 98.19 32 SER B O 1
ATOM 1472 N N . THR B 1 33 ? 14.945 23.625 8.75 1 98.25 33 THR B N 1
ATOM 1473 C CA . THR B 1 33 ? 15.516 22.812 7.676 1 98.25 33 THR B CA 1
ATOM 1474 C C . THR B 1 33 ? 14.523 21.766 7.191 1 98.25 33 THR B C 1
ATOM 1476 O O . THR B 1 33 ? 14.383 21.547 5.988 1 98.25 33 THR B O 1
ATOM 1479 N N . ILE B 1 34 ? 13.836 21.094 8.117 1 98.62 34 ILE B N 1
ATOM 1480 C CA . ILE B 1 34 ? 12.828 20.109 7.766 1 98.62 34 ILE B CA 1
ATOM 1481 C C . ILE B 1 34 ? 11.75 20.734 6.898 1 98.62 34 ILE B C 1
ATOM 1483 O O . ILE B 1 34 ? 11.367 20.188 5.859 1 98.62 34 ILE B O 1
ATOM 1487 N N . HIS B 1 35 ? 11.273 21.906 7.328 1 97.88 35 HIS B N 1
ATOM 1488 C CA . HIS B 1 35 ? 10.258 22.609 6.562 1 97.88 35 HIS B CA 1
ATOM 1489 C C . HIS B 1 35 ? 10.734 22.891 5.137 1 97.88 35 HIS B C 1
ATOM 1491 O O . HIS B 1 35 ? 10.008 22.625 4.176 1 97.88 35 HIS B O 1
ATOM 1497 N N . TYR B 1 36 ? 11.93 23.422 5.062 1 98.19 36 TYR B N 1
ATOM 1498 C CA . TYR B 1 36 ? 12.523 23.734 3.771 1 98.19 36 TYR B CA 1
ATOM 1499 C C . TYR B 1 36 ? 12.641 22.5 2.898 1 98.19 36 TYR B C 1
ATOM 1501 O O . TYR B 1 36 ? 12.242 22.516 1.731 1 98.19 36 TYR B O 1
ATOM 1509 N N . ARG B 1 37 ? 13.133 21.438 3.467 1 98.12 37 ARG B N 1
ATOM 1510 C CA . ARG B 1 37 ? 13.359 20.188 2.727 1 98.12 37 ARG B CA 1
ATOM 1511 C C . ARG B 1 37 ? 12.039 19.562 2.289 1 98.12 37 ARG B C 1
ATOM 1513 O O . ARG B 1 37 ? 11.93 19.047 1.175 1 98.12 37 ARG B O 1
ATOM 1520 N N . LEU B 1 38 ? 11.023 19.562 3.162 1 98 38 LEU B N 1
ATOM 1521 C CA . LEU B 1 38 ? 9.727 19.016 2.807 1 98 38 LEU B CA 1
ATOM 1522 C C . LEU B 1 38 ? 9.109 19.781 1.642 1 98 38 LEU B C 1
ATOM 1524 O O . LEU B 1 38 ? 8.516 19.188 0.74 1 98 38 LEU B O 1
ATOM 1528 N N . ASN B 1 39 ? 9.25 21.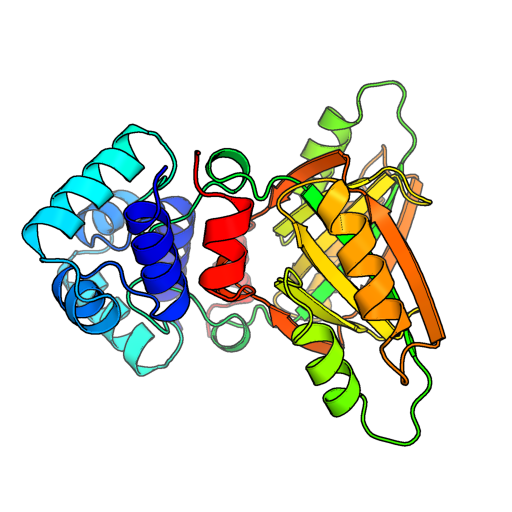109 1.664 1 97.81 39 ASN B N 1
ATOM 1529 C CA . ASN B 1 39 ? 8.75 21.906 0.551 1 97.81 39 ASN B CA 1
ATOM 1530 C C . ASN B 1 39 ? 9.445 21.547 -0.757 1 97.81 39 ASN B C 1
ATOM 1532 O O . ASN B 1 39 ? 8.797 21.406 -1.794 1 97.81 39 ASN B O 1
ATOM 1536 N N . ASN B 1 40 ? 10.711 21.375 -0.718 1 97.56 40 ASN B N 1
ATOM 1537 C CA . ASN B 1 40 ? 11.469 21 -1.904 1 97.56 40 ASN B CA 1
ATOM 1538 C C . ASN B 1 40 ? 11.055 19.625 -2.414 1 97.56 40 ASN B C 1
ATOM 1540 O O . ASN B 1 40 ? 10.93 19.406 -3.621 1 97.56 40 ASN B O 1
ATOM 1544 N N . LEU B 1 41 ? 10.891 18.703 -1.454 1 97.38 41 LEU B N 1
ATOM 1545 C CA . LEU B 1 41 ? 10.508 17.344 -1.819 1 97.38 41 LEU B CA 1
ATOM 1546 C C . LEU B 1 41 ? 9.125 17.328 -2.477 1 97.38 41 LEU B C 1
ATOM 1548 O O . LEU B 1 41 ? 8.867 16.516 -3.365 1 97.38 41 LEU B O 1
ATOM 1552 N N . ARG B 1 42 ? 8.219 18.203 -2.064 1 97.06 42 ARG B N 1
ATOM 1553 C CA . ARG B 1 42 ? 6.926 18.359 -2.719 1 97.06 42 ARG B CA 1
ATOM 1554 C C . ARG B 1 42 ? 7.082 18.953 -4.113 1 97.06 42 ARG B C 1
ATOM 1556 O O . ARG B 1 42 ? 6.508 18.453 -5.082 1 97.06 42 ARG B O 1
ATOM 1563 N N . ASP B 1 43 ? 7.895 20 -4.227 1 96.31 43 ASP B N 1
ATOM 1564 C CA . ASP B 1 43 ? 8.133 20.672 -5.504 1 96.31 43 ASP B CA 1
ATOM 1565 C C . ASP B 1 43 ? 8.758 19.703 -6.516 1 96.31 43 ASP B C 1
ATOM 1567 O O . ASP B 1 43 ? 8.469 19.797 -7.711 1 96.31 43 ASP B O 1
ATOM 1571 N N . ASP B 1 44 ? 9.578 18.828 -6.012 1 94.69 44 ASP B N 1
ATOM 1572 C CA . ASP B 1 44 ? 10.289 17.875 -6.863 1 94.69 44 ASP B CA 1
ATOM 1573 C C . ASP B 1 44 ? 9.398 16.688 -7.223 1 94.69 44 ASP B C 1
ATOM 1575 O O . ASP B 1 44 ? 9.797 15.828 -8 1 94.69 44 ASP B O 1
ATOM 1579 N N . GLY B 1 45 ? 8.25 16.594 -6.602 1 94.5 45 GLY B N 1
ATOM 1580 C CA . GLY B 1 45 ? 7.305 15.539 -6.918 1 94.5 45 GLY B CA 1
ATOM 1581 C C . GLY B 1 45 ? 7.562 14.258 -6.148 1 94.5 45 GLY B C 1
ATOM 1582 O O . GLY B 1 45 ? 6.988 13.211 -6.461 1 94.5 45 GLY B O 1
ATOM 1583 N N . VAL B 1 46 ? 8.5 14.242 -5.184 1 95.62 46 VAL B N 1
ATOM 1584 C CA . VAL B 1 46 ? 8.766 13.078 -4.348 1 95.62 46 VAL B CA 1
ATOM 1585 C C . VAL B 1 46 ? 7.574 12.828 -3.422 1 95.62 46 VAL B C 1
ATOM 1587 O O . VAL B 1 46 ? 7.066 11.703 -3.348 1 95.62 46 VAL B O 1
ATOM 1590 N N . ILE B 1 47 ? 7.219 13.906 -2.684 1 96.75 47 ILE B N 1
ATOM 1591 C CA . ILE B 1 47 ? 5.977 13.875 -1.919 1 96.75 47 ILE B CA 1
ATOM 1592 C C . ILE B 1 47 ? 4.824 14.391 -2.781 1 96.75 47 ILE B C 1
ATOM 1594 O O . ILE B 1 47 ? 4.887 15.5 -3.314 1 96.75 47 ILE B O 1
ATOM 1598 N N . THR B 1 48 ? 3.73 13.656 -2.82 1 95.31 48 THR B N 1
ATOM 1599 C CA . THR B 1 48 ? 2.795 13.938 -3.902 1 95.31 48 THR B CA 1
ATOM 1600 C C . THR B 1 48 ? 1.484 14.5 -3.355 1 95.31 48 THR B C 1
ATOM 1602 O O . THR B 1 48 ? 0.648 14.992 -4.113 1 95.31 48 THR B O 1
ATOM 1605 N N . ASN B 1 49 ? 1.25 14.414 -2.053 1 96.5 49 ASN B N 1
ATOM 1606 C CA . ASN B 1 49 ? 0.017 14.938 -1.472 1 96.5 49 ASN B CA 1
ATOM 1607 C C . ASN B 1 49 ? 0.194 15.281 0.005 1 96.5 49 ASN B C 1
ATOM 1609 O O . ASN B 1 49 ? 1.312 15.242 0.524 1 96.5 49 ASN B O 1
ATOM 1613 N N . ASP B 1 50 ? -0.922 15.594 0.683 1 96 50 ASP B N 1
ATOM 1614 C CA . ASP B 1 50 ? -0.86 16.078 2.055 1 96 50 ASP B CA 1
ATOM 1615 C C . ASP B 1 50 ? -0.671 14.938 3.043 1 96 50 ASP B C 1
ATOM 1617 O O . ASP B 1 50 ? -0.416 15.164 4.227 1 96 50 ASP B O 1
ATOM 1621 N N . LEU B 1 51 ? -0.768 13.766 2.537 1 96.69 51 LEU B N 1
ATOM 1622 C CA . LEU B 1 51 ? -0.627 12.594 3.4 1 96.69 51 LEU B CA 1
ATOM 1623 C C . LEU B 1 51 ? 0.77 11.992 3.279 1 96.69 51 LEU B C 1
ATOM 1625 O O . LEU B 1 51 ? 1.036 10.922 3.82 1 96.69 51 LEU B O 1
ATOM 1629 N N . TYR B 1 52 ? 1.64 12.656 2.475 1 96.38 52 TYR B N 1
ATOM 1630 C CA . TYR B 1 52 ? 3.051 12.32 2.316 1 96.38 52 TYR B CA 1
ATOM 1631 C C . TYR B 1 52 ? 3.219 11.008 1.562 1 96.38 52 TYR B C 1
ATOM 1633 O O . TYR B 1 52 ? 4.105 10.219 1.875 1 96.38 52 TYR B O 1
ATOM 1641 N N . ASP B 1 53 ? 2.285 10.742 0.68 1 95.25 53 ASP B N 1
ATOM 1642 C CA . ASP B 1 53 ? 2.547 9.656 -0.268 1 95.25 53 ASP B CA 1
ATOM 1643 C C . ASP B 1 53 ? 3.828 9.922 -1.056 1 95.25 53 ASP B C 1
ATOM 1645 O O . ASP B 1 53 ? 4.082 11.047 -1.481 1 95.25 53 ASP B O 1
ATOM 1649 N N . ILE B 1 54 ? 4.609 8.867 -1.126 1 93.06 54 ILE B N 1
ATOM 1650 C CA . ILE B 1 54 ? 5.891 8.977 -1.815 1 93.06 54 ILE B CA 1
ATOM 1651 C C . ILE B 1 54 ? 5.824 8.242 -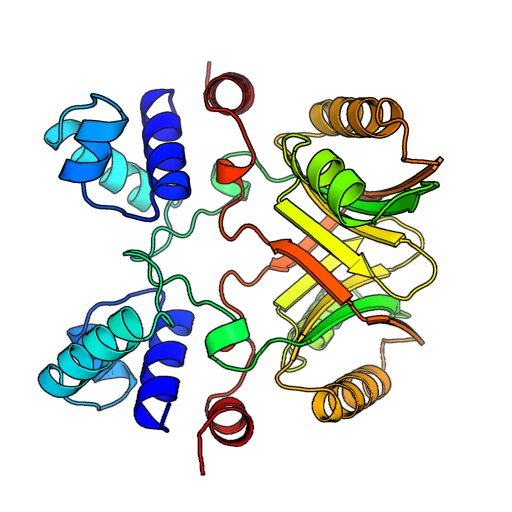3.152 1 93.06 54 ILE B C 1
ATOM 1653 O O . ILE B 1 54 ? 5.344 7.109 -3.221 1 93.06 54 ILE B O 1
ATOM 1657 N N . ASN B 1 55 ? 6.238 8.875 -4.152 1 86.62 55 ASN B N 1
ATOM 1658 C CA . ASN B 1 55 ? 6.418 8.211 -5.438 1 86.62 55 ASN B CA 1
ATOM 1659 C C . ASN B 1 55 ? 7.672 7.34 -5.449 1 86.62 55 ASN B C 1
ATOM 1661 O O . ASN B 1 55 ? 8.789 7.855 -5.418 1 86.62 55 ASN B O 1
ATOM 1665 N N . PRO B 1 56 ? 7.461 6.098 -5.496 1 82.94 56 PRO B N 1
ATOM 1666 C CA . PRO B 1 56 ? 8.641 5.23 -5.398 1 82.94 56 PRO B CA 1
ATOM 1667 C C . PRO B 1 56 ? 9.625 5.441 -6.543 1 82.94 56 PRO B C 1
ATOM 1669 O O . PRO B 1 56 ? 10.836 5.305 -6.355 1 82.94 56 PRO B O 1
ATOM 1672 N N . ASP B 1 57 ? 9.148 5.809 -7.703 1 81.75 57 ASP B N 1
ATOM 1673 C CA . ASP B 1 57 ? 10.008 6.016 -8.867 1 81.75 57 ASP B CA 1
ATOM 1674 C C . ASP B 1 57 ? 10.906 7.238 -8.688 1 81.75 57 ASP B C 1
ATOM 1676 O O . ASP B 1 57 ? 11.992 7.305 -9.25 1 81.75 57 ASP B O 1
ATOM 1680 N N . SER B 1 58 ? 10.43 8.133 -7.852 1 87.5 58 SER B N 1
ATOM 1681 C CA . SER B 1 58 ? 11.18 9.367 -7.648 1 87.5 58 SER B CA 1
ATOM 1682 C C . SER B 1 58 ? 12.297 9.18 -6.633 1 87.5 58 SER B C 1
ATOM 1684 O O . SER B 1 58 ? 13.195 10.016 -6.527 1 87.5 58 SER B O 1
ATOM 1686 N N . ILE B 1 59 ? 12.266 8.086 -5.918 1 89.31 59 ILE B N 1
ATOM 1687 C CA . ILE B 1 59 ? 13.289 7.945 -4.891 1 89.31 59 ILE B CA 1
ATOM 1688 C C . ILE B 1 59 ? 14.156 6.723 -5.18 1 89.31 59 ILE B C 1
ATOM 1690 O O . ILE B 1 59 ? 14.984 6.332 -4.359 1 89.31 59 ILE B O 1
ATOM 1694 N N . GLY B 1 60 ? 13.914 6.066 -6.23 1 89.75 60 GLY B N 1
ATOM 1695 C CA . GLY B 1 60 ? 14.805 5.008 -6.672 1 89.75 60 GLY B CA 1
ATOM 1696 C C . GLY B 1 60 ? 14.391 3.635 -6.176 1 89.75 60 GLY B C 1
ATOM 1697 O O . GLY B 1 60 ? 15.188 2.691 -6.211 1 89.75 60 GLY B O 1
ATOM 1698 N N . LEU B 1 61 ? 13.297 3.434 -5.602 1 92.38 61 LEU B N 1
ATOM 1699 C CA . LEU B 1 61 ? 12.75 2.125 -5.266 1 92.38 61 LEU B CA 1
ATOM 1700 C C . LEU B 1 61 ? 11.797 1.639 -6.352 1 92.38 61 LEU B C 1
ATOM 1702 O O . LEU B 1 61 ? 10.656 1.262 -6.062 1 92.38 61 LEU B O 1
ATOM 1706 N N . ASP B 1 62 ? 12.297 1.517 -7.516 1 90 62 ASP B N 1
ATOM 1707 C CA . ASP B 1 62 ? 11.422 1.376 -8.68 1 90 62 ASP B CA 1
ATOM 1708 C C . ASP B 1 62 ? 11.344 -0.079 -9.133 1 90 62 ASP B C 1
ATOM 1710 O O . ASP B 1 62 ? 10.617 -0.404 -10.07 1 90 62 ASP B O 1
ATOM 1714 N N . VAL B 1 63 ? 12.109 -0.954 -8.516 1 94.38 63 VAL B N 1
ATOM 1715 C CA . VAL B 1 63 ? 12.055 -2.367 -8.867 1 94.38 63 VAL B CA 1
ATOM 1716 C C . VAL B 1 63 ? 11.109 -3.105 -7.922 1 94.38 63 VAL B C 1
ATOM 1718 O O . VAL B 1 63 ? 11.234 -2.986 -6.699 1 94.38 63 VAL B O 1
ATOM 1721 N N . THR B 1 64 ? 10.18 -3.785 -8.469 1 95.88 64 THR B N 1
ATOM 1722 C CA . THR B 1 64 ? 9.266 -4.605 -7.691 1 95.88 64 THR B CA 1
ATOM 1723 C C . THR B 1 64 ? 9.414 -6.082 -8.055 1 95.88 64 THR B C 1
ATOM 1725 O O . THR B 1 64 ? 9.516 -6.426 -9.234 1 95.88 64 THR B O 1
ATOM 1728 N N . VAL B 1 65 ? 9.5 -6.914 -7.062 1 96.94 65 VAL B N 1
ATOM 1729 C CA . VAL B 1 65 ? 9.562 -8.359 -7.242 1 96.94 65 VAL B CA 1
ATOM 1730 C C . VAL B 1 65 ? 8.461 -9.031 -6.422 1 96.94 65 VAL B C 1
ATOM 1732 O O . VAL B 1 6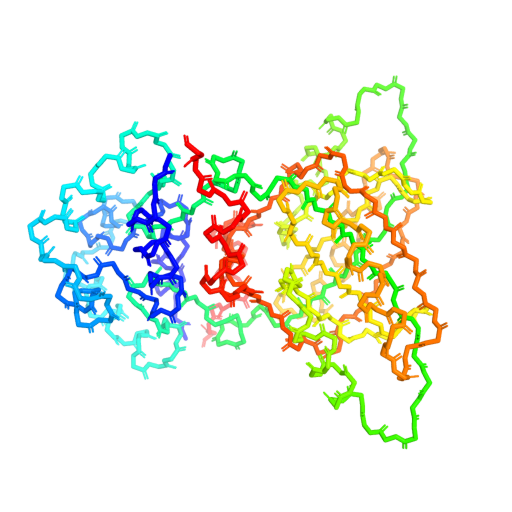5 ? 8.25 -8.68 -5.258 1 96.94 65 VAL B O 1
ATOM 1735 N N . VAL B 1 66 ? 7.734 -9.922 -7.043 1 97.5 66 VAL B N 1
ATOM 1736 C CA . VAL B 1 66 ? 6.793 -10.789 -6.336 1 97.5 66 VAL B CA 1
ATOM 1737 C C . VAL B 1 66 ? 7.398 -12.172 -6.152 1 97.5 66 VAL B C 1
ATOM 1739 O O . VAL B 1 66 ? 7.863 -12.789 -7.117 1 97.5 66 VAL B O 1
ATOM 1742 N N . LEU B 1 67 ? 7.391 -12.633 -4.918 1 97.31 67 LEU B N 1
ATOM 1743 C CA . LEU B 1 67 ? 7.957 -13.945 -4.617 1 97.31 67 LEU B CA 1
ATOM 1744 C C . LEU B 1 67 ? 6.871 -14.906 -4.141 1 97.31 67 LEU B C 1
ATOM 1746 O O . LEU B 1 67 ? 6.059 -14.555 -3.283 1 97.31 67 LEU B O 1
ATOM 1750 N N . GLU B 1 68 ? 6.812 -16.062 -4.77 1 96.88 68 GLU B N 1
ATOM 1751 C CA . GLU B 1 68 ? 6.086 -17.203 -4.227 1 96.88 68 GLU B CA 1
ATOM 1752 C C . GLU B 1 68 ? 7.016 -18.125 -3.445 1 96.88 68 GLU B C 1
ATOM 1754 O O . GLU B 1 68 ? 8 -18.625 -3.99 1 96.88 68 GLU B O 1
ATOM 1759 N N . VAL B 1 69 ? 6.672 -18.344 -2.168 1 97.19 69 VAL B N 1
ATOM 1760 C CA . VAL B 1 69 ? 7.609 -19.016 -1.273 1 97.19 69 VAL B CA 1
ATOM 1761 C C . VAL B 1 69 ? 6.98 -20.297 -0.728 1 97.19 69 VAL B C 1
ATOM 1763 O O . VAL B 1 69 ? 5.859 -20.281 -0.219 1 97.19 69 VAL B O 1
ATOM 1766 N N . LEU B 1 70 ? 7.629 -21.328 -0.935 1 96.5 70 LEU B N 1
ATOM 1767 C CA . LEU B 1 70 ? 7.289 -22.594 -0.296 1 96.5 70 LEU B CA 1
ATOM 1768 C C . LEU B 1 70 ? 8.195 -22.859 0.899 1 96.5 70 LEU B C 1
ATOM 1770 O O . LEU B 1 70 ? 9.414 -22.672 0.817 1 96.5 70 LEU B O 1
ATOM 1774 N N . THR B 1 71 ? 7.582 -23.234 1.971 1 95.56 71 THR B N 1
ATOM 1775 C CA . THR B 1 71 ? 8.344 -23.406 3.201 1 95.56 71 THR B CA 1
ATOM 1776 C C . THR B 1 71 ? 8.133 -24.797 3.781 1 95.56 71 THR B C 1
ATOM 1778 O O . THR B 1 71 ? 7.16 -25.469 3.438 1 95.56 71 THR B O 1
ATOM 1781 N N . SER B 1 72 ? 9.078 -25.25 4.504 1 90.5 72 SER B N 1
ATOM 1782 C CA . SER B 1 72 ? 9.016 -26.438 5.355 1 90.5 72 SER B CA 1
ATOM 1783 C C . SER B 1 72 ? 9.398 -26.094 6.797 1 90.5 72 SER B C 1
ATOM 1785 O O . SER B 1 72 ? 10.469 -25.547 7.047 1 90.5 72 SER B O 1
ATOM 1787 N N . TYR B 1 73 ? 8.383 -26.219 7.629 1 80.5 73 TYR B N 1
ATOM 1788 C CA . TYR B 1 73 ? 8.648 -25.875 9.023 1 80.5 73 TYR B CA 1
ATOM 1789 C C . TYR B 1 73 ? 7.867 -26.781 9.969 1 80.5 73 TYR B C 1
ATOM 1791 O O . TYR B 1 73 ? 6.828 -27.328 9.594 1 80.5 73 TYR B O 1
ATOM 1799 N N . ASP B 1 74 ? 8.469 -27.156 11.109 1 80.12 74 ASP B N 1
ATOM 1800 C CA . ASP B 1 74 ? 7.828 -27.953 12.148 1 80.12 74 ASP B CA 1
ATOM 1801 C C . ASP B 1 74 ? 6.969 -27.078 13.055 1 80.12 74 ASP B C 1
ATOM 1803 O O . ASP B 1 74 ? 6.062 -27.578 13.734 1 80.12 74 ASP B O 1
ATOM 1807 N N . GLY B 1 75 ? 7.043 -25.812 12.961 1 80.38 75 GLY B N 1
ATOM 1808 C CA . GLY B 1 75 ? 6.336 -24.922 13.867 1 80.38 75 GLY B CA 1
ATOM 1809 C C . GLY B 1 75 ? 5.27 -24.094 13.18 1 80.38 75 GLY B C 1
ATOM 1810 O O . GLY B 1 75 ? 4.656 -24.531 12.203 1 80.38 75 GLY B O 1
ATOM 1811 N N . GLY B 1 76 ? 4.824 -23.078 13.828 1 87 76 GLY B N 1
ATOM 1812 C CA . GLY B 1 76 ? 3.82 -22.172 13.289 1 87 76 GLY B CA 1
ATOM 1813 C C . GLY B 1 76 ? 4.352 -21.281 12.18 1 87 76 GLY B C 1
ATOM 1814 O O . GLY B 1 76 ? 5.547 -20.984 12.133 1 87 76 GLY B O 1
ATOM 1815 N N . TYR B 1 77 ? 3.486 -21 11.227 1 91.44 77 TYR B N 1
ATOM 1816 C CA . TYR B 1 77 ? 3.867 -20.188 10.078 1 91.44 77 TYR B CA 1
ATOM 1817 C C . TYR B 1 77 ? 4.344 -18.812 10.516 1 91.44 77 TYR B C 1
ATOM 1819 O O . TYR B 1 77 ? 5.105 -18.156 9.805 1 91.44 77 TYR B O 1
ATOM 1827 N N . GLU B 1 78 ? 3.994 -18.344 11.75 1 94.56 78 GLU B N 1
ATOM 1828 C CA . GLU B 1 78 ? 4.23 -16.984 12.188 1 94.56 78 GLU B CA 1
ATOM 1829 C C . GLU B 1 78 ? 5.723 -16.688 12.32 1 94.56 78 GLU B C 1
ATOM 1831 O O . GLU B 1 78 ? 6.184 -15.602 11.977 1 94.56 78 GLU B O 1
ATOM 1836 N N . ASP B 1 79 ? 6.426 -17.672 12.859 1 93.56 79 ASP B N 1
ATOM 1837 C CA . ASP B 1 79 ? 7.867 -17.484 13 1 93.56 79 ASP B CA 1
ATOM 1838 C C . ASP B 1 79 ? 8.539 -17.328 11.641 1 93.56 79 ASP B C 1
ATOM 1840 O O . ASP B 1 79 ? 9.406 -16.469 11.469 1 93.56 79 ASP B O 1
ATOM 1844 N N . VAL B 1 80 ? 8.164 -18.141 10.719 1 94.56 80 VAL B N 1
ATOM 1845 C CA . VAL B 1 80 ? 8.703 -18.078 9.359 1 94.56 80 VAL B CA 1
ATOM 1846 C C . VAL B 1 80 ? 8.297 -16.75 8.711 1 94.56 80 VAL B C 1
ATOM 1848 O O . VAL B 1 80 ? 9.117 -16.094 8.07 1 94.56 80 VAL B O 1
ATOM 1851 N N . ALA B 1 81 ? 7.043 -16.344 8.883 1 97.12 81 ALA B N 1
ATOM 1852 C CA . ALA B 1 81 ? 6.539 -15.086 8.336 1 97.12 81 ALA B CA 1
ATOM 1853 C C . ALA B 1 81 ? 7.328 -13.898 8.883 1 97.12 81 ALA B C 1
ATOM 1855 O O . ALA B 1 81 ? 7.617 -12.953 8.148 1 97.12 81 ALA B O 1
ATOM 1856 N N . ASP B 1 82 ? 7.668 -13.977 10.188 1 96.94 82 ASP B N 1
ATOM 1857 C CA . ASP B 1 82 ? 8.477 -12.93 10.797 1 96.94 82 ASP B CA 1
ATOM 1858 C C . ASP B 1 82 ? 9.836 -12.82 10.117 1 96.94 82 ASP B C 1
ATOM 1860 O O . ASP B 1 82 ? 10.297 -11.719 9.812 1 96.94 82 ASP B O 1
ATOM 1864 N N . GLU B 1 83 ? 10.445 -13.93 9.883 1 96.31 83 GLU B N 1
ATOM 1865 C CA . GLU B 1 83 ? 11.766 -13.953 9.25 1 96.31 83 GLU B CA 1
ATOM 1866 C C . GLU B 1 83 ? 11.703 -13.406 7.828 1 96.31 83 GLU B C 1
ATOM 1868 O O . GLU B 1 83 ? 12.547 -12.594 7.434 1 96.31 83 GLU B O 1
ATOM 1873 N N . ILE B 1 84 ? 10.727 -13.875 7.066 1 97.62 84 ILE B N 1
ATOM 1874 C CA . ILE B 1 84 ? 10.531 -13.414 5.695 1 97.62 84 ILE B CA 1
ATOM 1875 C C . ILE B 1 84 ? 10.305 -11.906 5.688 1 97.62 84 ILE B C 1
ATOM 1877 O O . ILE B 1 84 ? 10.922 -11.18 4.902 1 97.62 84 ILE B O 1
ATOM 1881 N N . SER B 1 85 ? 9.477 -11.438 6.605 1 98.06 85 SER B N 1
ATOM 1882 C CA . SER B 1 85 ? 9.094 -10.039 6.672 1 98.06 85 SER B CA 1
ATOM 1883 C C . SER B 1 85 ? 10.266 -9.156 7.07 1 98.06 85 SER B C 1
ATOM 1885 O O . SER B 1 85 ? 10.266 -7.949 6.805 1 98.06 85 SER B O 1
ATOM 1887 N N . ALA B 1 86 ? 11.219 -9.727 7.711 1 96.94 86 ALA B N 1
ATOM 1888 C CA . ALA B 1 86 ? 12.367 -8.969 8.219 1 96.94 86 ALA B CA 1
ATOM 1889 C C . ALA B 1 86 ? 13.398 -8.727 7.117 1 96.94 86 ALA B C 1
ATOM 1891 O O . ALA B 1 86 ? 14.305 -7.91 7.273 1 96.94 86 ALA B O 1
ATOM 1892 N N . VAL B 1 87 ? 13.32 -9.477 6.012 1 97 87 VAL B N 1
ATOM 1893 C CA . VAL B 1 87 ? 14.234 -9.258 4.895 1 97 87 VAL B CA 1
ATOM 1894 C C . VAL B 1 87 ? 14.047 -7.84 4.352 1 97 87 VAL B C 1
ATOM 1896 O O . VAL B 1 87 ? 12.922 -7.422 4.059 1 97 87 VAL B O 1
ATOM 1899 N N . GLU B 1 88 ? 15.125 -7.094 4.211 1 95.75 88 GLU B N 1
ATOM 1900 C CA . GLU B 1 88 ? 15.055 -5.707 3.758 1 95.75 88 GLU B CA 1
ATOM 1901 C C . GLU B 1 88 ? 14.453 -5.613 2.357 1 95.75 88 GLU B C 1
ATOM 1903 O O . GLU B 1 88 ? 14.836 -6.367 1.461 1 95.75 88 GLU B O 1
ATOM 1908 N N . GLY B 1 89 ? 13.539 -4.652 2.254 1 96.06 89 GLY B N 1
ATOM 1909 C CA . GLY B 1 89 ? 12.891 -4.441 0.969 1 96.06 89 GLY B CA 1
ATOM 1910 C C . GLY B 1 89 ? 11.547 -5.137 0.859 1 96.06 89 GLY B C 1
ATOM 1911 O O . GLY B 1 89 ? 10.734 -4.793 -0.005 1 96.06 89 GLY B O 1
ATOM 1912 N N . VAL B 1 90 ? 11.281 -6.203 1.702 1 98.12 90 VAL B N 1
ATOM 1913 C CA . VAL B 1 90 ? 9.984 -6.859 1.717 1 98.12 90 VAL B CA 1
ATOM 1914 C C . VAL B 1 90 ? 8.93 -5.914 2.295 1 98.12 90 VAL B C 1
ATOM 1916 O O . VAL B 1 90 ? 9.07 -5.434 3.422 1 98.12 90 VAL B O 1
ATOM 1919 N N . THR B 1 91 ? 7.895 -5.652 1.491 1 97 91 THR B N 1
ATOM 1920 C CA . THR B 1 91 ? 6.867 -4.707 1.914 1 97 91 THR B CA 1
ATOM 1921 C C . THR B 1 91 ? 5.57 -5.434 2.256 1 97 91 THR B C 1
ATOM 1923 O O . THR B 1 91 ? 4.746 -4.922 3.018 1 97 91 THR B O 1
ATOM 1926 N N . GLN B 1 92 ? 5.348 -6.582 1.675 1 97.75 92 GLN B N 1
ATOM 1927 C CA . GLN B 1 92 ? 4.16 -7.391 1.949 1 97.75 92 GLN B CA 1
ATOM 1928 C C . GLN B 1 92 ? 4.523 -8.867 2.094 1 97.75 92 GLN B C 1
ATOM 1930 O O . GLN B 1 92 ? 5.363 -9.383 1.354 1 97.75 92 GLN B O 1
ATOM 1935 N N . THR B 1 93 ? 3.98 -9.477 3.115 1 98.44 93 THR B N 1
ATOM 1936 C CA . THR B 1 93 ? 4.07 -10.914 3.367 1 98.44 93 THR B CA 1
ATOM 1937 C C . THR B 1 93 ? 2.686 -11.5 3.631 1 98.44 93 THR B C 1
ATOM 1939 O O . THR B 1 93 ? 2.09 -11.258 4.68 1 98.44 93 THR B O 1
ATOM 1942 N N . PHE B 1 94 ? 2.227 -12.266 2.686 1 98 94 PHE B N 1
ATOM 1943 C CA . PHE B 1 94 ? 0.902 -12.867 2.76 1 98 94 PHE B CA 1
ATOM 1944 C C . PHE B 1 94 ? 1.007 -14.375 2.98 1 98 94 PHE B C 1
ATOM 1946 O O . PHE B 1 94 ? 1.613 -15.086 2.176 1 98 94 PHE B O 1
ATOM 1953 N N . PHE B 1 95 ? 0.454 -14.883 4.117 1 97.69 95 PHE B N 1
ATOM 1954 C CA . PHE B 1 95 ? 0.265 -16.312 4.32 1 97.69 95 PHE B CA 1
ATOM 1955 C C . PHE B 1 95 ? -0.984 -16.812 3.6 1 97.69 95 PHE B C 1
ATOM 1957 O O . PHE B 1 95 ? -2.082 -16.297 3.832 1 97.69 95 PHE B O 1
ATOM 1964 N N . THR B 1 96 ? -0.798 -17.781 2.717 1 96.62 96 THR B N 1
ATOM 1965 C CA . THR B 1 96 ? -1.885 -18.062 1.787 1 96.62 96 THR B CA 1
ATOM 1966 C C . THR B 1 96 ? -2.328 -19.516 1.908 1 96.62 96 THR B C 1
ATOM 1968 O O . THR B 1 96 ? -1.646 -20.328 2.537 1 96.62 96 THR B O 1
ATOM 1971 N N . MET B 1 97 ? -3.598 -19.875 1.421 1 90.19 97 MET B N 1
ATOM 1972 C CA . MET B 1 97 ? -4.125 -21.234 1.306 1 90.19 97 MET B CA 1
ATOM 1973 C C . MET B 1 97 ? -4.047 -21.734 -0.136 1 90.19 97 MET B C 1
ATOM 1975 O O . MET B 1 97 ? -4.926 -22.469 -0.592 1 90.19 97 MET B O 1
ATOM 1979 N N . GLY B 1 98 ? -3.035 -21.578 -0.771 1 84.25 98 GLY B N 1
ATOM 1980 C CA . GLY B 1 98 ? -2.875 -21.969 -2.16 1 84.25 98 GLY B CA 1
ATOM 1981 C C . GLY B 1 98 ? -1.704 -22.922 -2.381 1 84.25 98 GLY B C 1
ATOM 1982 O O . GLY B 1 98 ? -1.365 -23.703 -1.501 1 84.25 98 GLY B O 1
ATOM 1983 N N . GLU B 1 99 ? -1.19 -22.875 -3.582 1 90 99 GLU B N 1
ATOM 1984 C CA . GLU B 1 99 ? -0.099 -23.766 -3.984 1 90 99 GLU B CA 1
ATOM 1985 C C . GLU B 1 99 ? 1.207 -23.375 -3.297 1 90 99 GLU B C 1
ATOM 1987 O O . GLU B 1 99 ? 2.129 -24.188 -3.199 1 90 99 GLU B O 1
ATOM 1992 N N . THR B 1 100 ? 1.297 -22.141 -2.895 1 93.44 100 THR B N 1
ATOM 1993 C CA . THR B 1 100 ? 2.461 -21.672 -2.15 1 93.44 100 THR B CA 1
ATOM 1994 C C . THR B 1 100 ? 2.066 -21.25 -0.736 1 93.44 100 THR B C 1
ATOM 1996 O O . THR B 1 100 ? 0.889 -21.016 -0.459 1 93.44 100 THR B O 1
ATOM 1999 N N . ASP B 1 101 ? 3.053 -21.266 0.155 1 96.31 101 ASP B N 1
ATOM 2000 C CA . ASP B 1 101 ? 2.779 -20.906 1.542 1 96.31 101 ASP B CA 1
ATOM 2001 C C . ASP B 1 101 ? 2.678 -19.391 1.703 1 96.31 101 ASP B C 1
ATOM 2003 O O . ASP B 1 101 ? 1.814 -18.891 2.43 1 96.31 101 ASP B O 1
ATOM 2007 N N . PHE B 1 102 ? 3.604 -18.688 0.986 1 97.81 102 PHE B N 1
ATOM 2008 C CA . PHE B 1 102 ? 3.619 -17.234 1.094 1 97.81 102 PHE B CA 1
ATOM 2009 C C . PHE B 1 102 ? 3.693 -16.594 -0.286 1 97.81 102 PHE B C 1
ATOM 2011 O O . PHE B 1 102 ? 4.383 -17.094 -1.176 1 97.81 102 PHE B O 1
ATOM 2018 N N . VAL B 1 103 ? 2.986 -15.484 -0.446 1 98 103 VAL B N 1
ATOM 2019 C CA . VAL B 1 103 ? 3.242 -14.508 -1.505 1 98 103 VAL B CA 1
ATOM 2020 C C . VAL B 1 103 ? 3.846 -13.242 -0.909 1 98 103 VAL B C 1
ATOM 2022 O O . VAL B 1 103 ? 3.287 -12.656 0.025 1 98 103 VAL B O 1
ATOM 2025 N N . VAL B 1 104 ? 4.98 -12.867 -1.416 1 98.5 104 VAL B N 1
ATOM 2026 C CA . VAL B 1 104 ? 5.75 -11.758 -0.857 1 98.5 104 VAL B CA 1
ATOM 2027 C C . VAL B 1 104 ? 5.988 -10.703 -1.932 1 98.5 104 VAL B C 1
ATOM 2029 O O . VAL B 1 104 ? 6.305 -11.031 -3.076 1 98.5 104 VAL B O 1
ATOM 2032 N N . VAL B 1 105 ? 5.762 -9.453 -1.609 1 97.94 105 VAL B N 1
ATOM 2033 C CA . VAL B 1 105 ? 6.113 -8.344 -2.492 1 97.94 105 VAL B CA 1
ATOM 2034 C C . VAL B 1 105 ? 7.309 -7.582 -1.919 1 97.94 105 VAL B C 1
ATOM 2036 O O . VAL B 1 105 ? 7.336 -7.262 -0.728 1 97.94 105 VAL B O 1
ATOM 2039 N N . ALA B 1 106 ? 8.297 -7.355 -2.738 1 97.62 106 ALA B N 1
ATOM 2040 C CA . ALA B 1 106 ? 9.484 -6.594 -2.348 1 97.62 106 ALA B CA 1
ATOM 2041 C C . ALA B 1 106 ? 9.688 -5.395 -3.266 1 97.62 106 ALA B C 1
ATOM 2043 O O . ALA B 1 106 ? 9.469 -5.48 -4.477 1 97.62 106 ALA B O 1
ATOM 2044 N N . ARG B 1 107 ? 10.07 -4.316 -2.705 1 96.38 107 ARG B N 1
ATOM 2045 C CA . ARG B 1 107 ? 10.453 -3.094 -3.406 1 96.38 107 ARG B CA 1
ATOM 2046 C C . ARG B 1 107 ? 11.945 -2.811 -3.238 1 96.38 107 ARG B C 1
ATOM 2048 O O . ARG B 1 107 ? 12.438 -2.699 -2.115 1 96.38 107 ARG B O 1
ATOM 2055 N N . LEU B 1 108 ? 12.594 -2.654 -4.367 1 96 108 LEU B N 1
ATOM 2056 C CA . LEU B 1 108 ? 14.055 -2.619 -4.332 1 96 108 LEU B CA 1
ATOM 2057 C C . LEU B 1 108 ? 14.586 -1.434 -5.133 1 96 108 LEU B C 1
ATOM 2059 O O . LEU B 1 108 ? 13.922 -0.945 -6.047 1 96 108 LEU B O 1
ATOM 2063 N N . PRO B 1 109 ? 15.812 -0.907 -4.812 1 92.19 109 PRO B N 1
ATOM 2064 C CA . PRO B 1 109 ? 16.422 0.219 -5.527 1 92.19 109 PRO B CA 1
ATOM 2065 C C . PRO B 1 109 ? 16.828 -0.136 -6.957 1 92.19 109 PRO B C 1
ATOM 2067 O O . PRO B 1 109 ? 16.828 0.733 -7.832 1 92.19 109 PRO B O 1
ATOM 2070 N N . GLY B 1 110 ? 17.234 -1.331 -7.25 1 85.44 110 GLY B N 1
ATOM 2071 C CA . GLY B 1 110 ? 17.719 -1.712 -8.562 1 85.44 110 GLY B CA 1
ATOM 2072 C C . GLY B 1 110 ? 17.891 -3.211 -8.727 1 85.44 110 GLY B C 1
ATOM 2073 O O . GLY B 1 110 ? 17.609 -3.977 -7.801 1 85.44 110 GLY B O 1
ATOM 2074 N N . SER B 1 111 ? 18.344 -3.49 -9.906 1 78.56 111 SER B N 1
ATOM 2075 C CA . SER B 1 111 ? 18.484 -4.902 -10.258 1 78.56 111 SER B CA 1
ATOM 2076 C C . SER B 1 111 ? 19.531 -5.586 -9.391 1 78.56 111 SER B C 1
ATOM 2078 O O . SER B 1 111 ? 19.391 -6.766 -9.055 1 78.56 111 SER B O 1
ATOM 2080 N N . ASP B 1 112 ? 20.656 -4.867 -9.008 1 80.38 112 ASP B N 1
ATOM 2081 C CA . ASP B 1 112 ? 21.688 -5.453 -8.156 1 80.38 112 ASP B CA 1
ATOM 2082 C C . ASP B 1 112 ? 21.109 -5.875 -6.809 1 80.38 112 ASP B C 1
ATOM 2084 O O . ASP B 1 112 ? 21.562 -6.855 -6.215 1 80.38 112 ASP B O 1
ATOM 2088 N N . ASP B 1 113 ? 20.078 -5.215 -6.398 1 89.56 113 ASP B N 1
ATOM 2089 C CA . ASP B 1 113 ? 19.469 -5.527 -5.109 1 89.56 113 ASP B CA 1
ATOM 2090 C C . ASP B 1 113 ? 18.594 -6.777 -5.199 1 89.56 113 ASP B C 1
ATOM 2092 O O . ASP B 1 113 ? 18.234 -7.367 -4.18 1 89.56 113 ASP B O 1
ATOM 2096 N N . VAL B 1 114 ? 18.328 -7.184 -6.395 1 90.88 114 VAL B N 1
ATOM 2097 C CA . VAL B 1 114 ? 17.562 -8.406 -6.594 1 90.88 114 VAL B CA 1
ATOM 2098 C C . VAL B 1 114 ? 18.406 -9.617 -6.195 1 90.88 114 VAL B C 1
ATOM 2100 O O . VAL B 1 114 ? 17.922 -10.539 -5.539 1 90.88 114 VAL B O 1
ATOM 2103 N N . GLU B 1 115 ? 19.656 -9.57 -6.57 1 90.5 115 GLU B N 1
ATOM 2104 C CA . GLU B 1 115 ? 20.547 -10.656 -6.191 1 90.5 115 GLU B CA 1
ATOM 2105 C C . GLU B 1 115 ? 20.656 -10.781 -4.672 1 90.5 115 GLU B C 1
ATOM 2107 O O . GLU B 1 115 ? 20.641 -11.891 -4.133 1 90.5 115 GLU B O 1
ATOM 2112 N N . ARG B 1 116 ? 20.781 -9.648 -4.051 1 93.19 116 ARG B N 1
ATOM 2113 C CA . ARG B 1 116 ? 20.844 -9.656 -2.592 1 93.19 116 ARG B CA 1
ATOM 2114 C C . ARG B 1 116 ? 19.562 -10.25 -1.999 1 93.19 116 ARG B C 1
ATOM 2116 O O . ARG B 1 116 ? 19.625 -11.055 -1.065 1 93.19 116 ARG B O 1
ATOM 2123 N N . LEU B 1 117 ? 18.406 -9.859 -2.508 1 95.25 117 LEU B N 1
ATOM 2124 C CA . LEU B 1 117 ? 17.125 -10.383 -2.039 1 95.25 117 LEU B CA 1
ATOM 2125 C C . LEU B 1 117 ? 17.078 -11.898 -2.164 1 95.25 117 LEU B C 1
ATOM 2127 O O . LEU B 1 117 ? 16.719 -12.594 -1.214 1 95.25 117 LEU B O 1
ATOM 2131 N N . ILE B 1 118 ? 17.484 -12.375 -3.338 1 92.69 118 ILE B N 1
ATOM 2132 C CA . ILE B 1 118 ? 17.469 -13.812 -3.602 1 92.69 118 ILE B CA 1
ATOM 2133 C C . ILE B 1 118 ? 18.375 -14.531 -2.613 1 92.69 118 ILE B C 1
ATOM 2135 O O . ILE B 1 118 ? 17.984 -15.539 -2.014 1 92.69 118 ILE B O 1
ATOM 2139 N N . SER B 1 119 ? 19.578 -13.992 -2.408 1 93.94 119 SER B N 1
ATOM 2140 C CA . SER B 1 119 ? 20.531 -14.57 -1.472 1 93.94 119 SER B CA 1
ATOM 2141 C C . SER B 1 119 ? 19.969 -14.594 -0.053 1 93.94 119 SER B C 1
ATOM 2143 O O . SER B 1 119 ? 20.141 -15.578 0.67 1 93.94 119 SER B O 1
ATOM 2145 N N . ASP B 1 120 ? 19.344 -13.531 0.341 1 96.19 120 ASP B N 1
ATOM 2146 C CA . ASP B 1 120 ? 18.75 -13.445 1.674 1 96.19 120 ASP B CA 1
ATOM 2147 C C . ASP B 1 120 ? 17.688 -14.523 1.873 1 96.19 120 ASP B C 1
ATOM 2149 O O . ASP B 1 120 ? 17.609 -15.141 2.936 1 96.19 120 ASP B O 1
ATOM 2153 N N . PHE B 1 121 ? 16.844 -14.742 0.841 1 96.19 121 PHE B N 1
ATOM 2154 C CA . PHE B 1 121 ? 15.797 -15.758 0.944 1 96.19 121 PHE B CA 1
ATOM 2155 C C . PHE B 1 121 ? 16.406 -17.156 0.967 1 96.19 121 PHE B C 1
ATOM 2157 O O . PHE B 1 121 ? 15.906 -18.047 1.669 1 96.19 121 PHE B O 1
ATOM 2164 N N . GLU B 1 122 ? 17.438 -17.375 0.211 1 93.94 122 GLU B N 1
ATOM 2165 C CA . GLU B 1 122 ? 18.125 -18.672 0.194 1 93.94 122 GLU B CA 1
ATOM 2166 C C . GLU B 1 122 ? 18.719 -19 1.559 1 93.94 122 GLU B C 1
ATOM 2168 O O . GLU B 1 122 ? 18.844 -20.172 1.921 1 93.94 122 GLU B O 1
ATOM 2173 N N . ALA B 1 123 ? 19.031 -17.969 2.287 1 95.75 123 ALA B N 1
ATOM 2174 C CA . ALA B 1 123 ? 19.703 -18.141 3.576 1 95.75 123 ALA B CA 1
ATOM 2175 C C . ALA B 1 123 ? 18.688 -18.453 4.676 1 95.75 123 ALA B C 1
ATOM 2177 O O . ALA B 1 123 ? 19.062 -18.828 5.789 1 95.75 123 ALA B O 1
ATOM 2178 N N . LEU B 1 124 ? 17.406 -18.297 4.387 1 95.25 124 LEU B N 1
ATOM 2179 C CA . LEU B 1 124 ? 16.375 -18.594 5.375 1 95.25 124 LEU B CA 1
ATOM 2180 C C . LEU B 1 124 ? 16.141 -20.094 5.469 1 95.25 124 LEU B C 1
ATOM 2182 O O . LEU B 1 124 ? 15.625 -20.703 4.531 1 95.25 124 LEU B O 1
ATOM 2186 N N . ASP B 1 125 ? 16.344 -20.672 6.582 1 93 125 ASP B N 1
ATOM 2187 C CA . ASP B 1 125 ? 16.297 -22.125 6.781 1 93 125 ASP B CA 1
ATOM 2188 C C . ASP B 1 125 ? 14.914 -22.672 6.465 1 93 125 ASP B C 1
ATOM 2190 O O . ASP B 1 125 ? 14.789 -23.719 5.816 1 93 125 ASP B O 1
ATOM 2194 N N . PRO B 1 126 ? 13.938 -21.984 6.875 1 94 126 PRO B N 1
ATOM 2195 C CA . PRO B 1 126 ? 12.609 -22.562 6.684 1 94 126 PRO B CA 1
ATOM 2196 C C . PRO B 1 126 ? 12.141 -22.5 5.23 1 94 126 PRO B C 1
ATOM 2198 O O . PRO B 1 126 ? 11.109 -23.078 4.883 1 94 126 PRO B O 1
ATOM 2201 N N . VAL B 1 127 ? 12.789 -21.781 4.359 1 95.19 127 VAL B N 1
ATOM 2202 C CA . VAL B 1 127 ? 12.375 -21.594 2.975 1 95.19 127 VAL B CA 1
ATOM 2203 C C . VAL B 1 127 ? 12.898 -22.734 2.119 1 95.19 127 VAL B C 1
ATOM 2205 O O . VAL B 1 127 ? 14.109 -22.984 2.057 1 95.19 127 VAL B O 1
ATOM 2208 N N . ASP B 1 128 ? 12.031 -23.438 1.503 1 95 128 ASP B N 1
ATOM 2209 C CA . ASP B 1 128 ? 12.398 -24.562 0.645 1 95 128 ASP B CA 1
ATOM 2210 C C . ASP B 1 128 ? 12.641 -24.094 -0.79 1 95 128 ASP B C 1
ATOM 2212 O O . ASP B 1 128 ? 13.633 -24.484 -1.414 1 95 128 ASP B O 1
ATOM 2216 N N . ARG B 1 129 ? 11.766 -23.312 -1.306 1 94.75 129 ARG B N 1
ATOM 2217 C CA . ARG B 1 129 ? 11.828 -22.875 -2.693 1 94.75 129 ARG B CA 1
ATOM 2218 C C . ARG B 1 129 ? 11.195 -21.5 -2.855 1 94.75 129 ARG B C 1
ATOM 2220 O O . ARG B 1 129 ? 10.219 -21.172 -2.174 1 94.75 129 ARG B O 1
ATOM 2227 N N . THR B 1 130 ? 11.75 -20.734 -3.709 1 95.25 130 THR B N 1
ATOM 2228 C CA . THR B 1 130 ? 11.203 -19.438 -4.074 1 95.25 130 THR B CA 1
ATOM 2229 C C . THR B 1 130 ? 11.078 -19.312 -5.59 1 95.25 130 THR B C 1
ATOM 2231 O O . THR B 1 130 ? 11.969 -19.734 -6.328 1 95.25 130 THR B O 1
ATOM 2234 N N . ASN B 1 131 ? 9.984 -18.922 -6.047 1 94.06 131 ASN B N 1
ATOM 2235 C CA . ASN B 1 131 ? 9.805 -18.438 -7.414 1 94.06 131 ASN B CA 1
ATOM 2236 C C . ASN B 1 131 ? 9.664 -16.922 -7.465 1 94.06 131 ASN B C 1
ATOM 2238 O O . ASN B 1 131 ? 8.664 -16.375 -7 1 94.06 131 ASN B O 1
ATOM 2242 N N . SER B 1 132 ? 10.695 -16.281 -7.984 1 93.38 132 SER B N 1
ATOM 2243 C CA . SER B 1 132 ? 10.734 -14.812 -8.008 1 93.38 132 SER B CA 1
ATOM 2244 C C . SER B 1 132 ? 10.367 -14.273 -9.391 1 93.38 132 SER B C 1
ATOM 2246 O O . SER B 1 132 ? 10.914 -14.711 -10.398 1 93.38 132 SER B O 1
ATOM 2248 N N . THR B 1 133 ? 9.43 -13.398 -9.383 1 94.94 133 THR B N 1
ATOM 2249 C CA . THR B 1 133 ? 8.961 -12.82 -10.633 1 94.94 133 THR B CA 1
ATOM 2250 C C . THR B 1 133 ? 9.141 -11.305 -10.633 1 94.94 133 THR B C 1
ATOM 2252 O O . THR B 1 133 ? 8.711 -10.625 -9.695 1 94.94 133 THR B O 1
ATOM 2255 N N . PHE B 1 134 ? 9.727 -10.828 -11.734 1 94.38 134 PHE B N 1
ATOM 2256 C CA . PHE B 1 134 ? 9.906 -9.383 -11.875 1 94.38 134 PHE B CA 1
ATOM 2257 C C . PHE B 1 134 ? 8.633 -8.727 -12.367 1 94.38 134 PHE B C 1
ATOM 2259 O O . PHE B 1 134 ? 7.961 -9.242 -13.266 1 94.38 134 PHE B O 1
ATOM 2266 N N . VAL B 1 135 ? 8.359 -7.59 -11.773 1 95.75 135 VAL B N 1
ATOM 2267 C CA . VAL B 1 135 ? 7.25 -6.766 -12.242 1 95.75 135 VAL B CA 1
ATOM 2268 C C . VAL B 1 135 ? 7.75 -5.766 -13.281 1 95.75 135 VAL B C 1
ATOM 2270 O O . VAL B 1 135 ? 8.602 -4.922 -12.977 1 95.75 135 VAL B O 1
ATOM 2273 N N . ILE B 1 136 ? 7.234 -5.859 -14.438 1 94.19 136 ILE B N 1
ATOM 2274 C CA . ILE B 1 136 ? 7.621 -4.969 -15.523 1 94.19 136 ILE B CA 1
ATOM 2275 C C . ILE B 1 136 ? 6.934 -3.615 -15.352 1 94.19 136 ILE B C 1
ATOM 2277 O O . ILE B 1 136 ? 7.551 -2.568 -15.562 1 94.19 136 ILE B O 1
ATOM 2281 N N . ASP B 1 137 ? 5.73 -3.66 -14.977 1 95.19 137 ASP B N 1
ATOM 2282 C CA . ASP B 1 137 ? 4.93 -2.449 -14.82 1 95.19 137 ASP B CA 1
ATOM 2283 C C . ASP B 1 137 ? 3.982 -2.564 -13.633 1 95.19 137 ASP B C 1
ATOM 2285 O O . ASP B 1 137 ? 3.189 -3.506 -13.547 1 95.19 137 ASP B O 1
ATOM 2289 N N . ARG B 1 138 ? 4.137 -1.681 -12.656 1 95.44 138 ARG B N 1
ATOM 2290 C CA . ARG B 1 138 ? 3.164 -1.545 -11.578 1 95.44 138 ARG B CA 1
ATOM 2291 C C . ARG B 1 138 ? 1.956 -0.729 -12.023 1 95.44 138 ARG B C 1
ATOM 2293 O O . ARG B 1 138 ? 1.781 0.415 -11.602 1 95.44 138 ARG B O 1
ATOM 2300 N N . HIS B 1 139 ? 1.063 -1.301 -12.742 1 96.81 139 HIS B N 1
ATOM 2301 C CA . HIS B 1 139 ? 0.007 -0.562 -13.422 1 96.81 139 HIS B CA 1
ATOM 2302 C C . HIS B 1 139 ? -0.948 0.083 -12.43 1 96.81 139 HIS B C 1
ATOM 2304 O O . HIS B 1 139 ? -1.471 1.172 -12.68 1 96.81 139 HIS B O 1
ATOM 2310 N N . LYS B 1 140 ? -1.289 -0.583 -11.383 1 96.5 140 LYS B N 1
ATOM 2311 C CA . LYS B 1 140 ? -2.014 -0.056 -10.234 1 96.5 140 LYS B CA 1
ATOM 2312 C C . LYS B 1 140 ? -1.32 -0.433 -8.922 1 96.5 140 LYS B C 1
ATOM 2314 O O . LYS B 1 140 ? -0.971 -1.596 -8.711 1 96.5 140 LYS B O 1
ATOM 2319 N N . ASP B 1 141 ? -1.08 0.51 -8.133 1 94.25 141 ASP B N 1
ATOM 2320 C CA . ASP B 1 141 ? -0.456 0.338 -6.824 1 94.25 141 ASP B CA 1
ATOM 2321 C C . ASP B 1 141 ? -1.068 1.285 -5.797 1 94.25 141 ASP B C 1
ATOM 2323 O O . ASP B 1 141 ? -0.408 2.219 -5.332 1 94.25 141 ASP B O 1
ATOM 2327 N N . ALA B 1 142 ? -2.318 0.967 -5.465 1 91.44 142 ALA B N 1
ATOM 2328 C CA . ALA B 1 142 ? -3.094 1.862 -4.609 1 91.44 142 ALA B CA 1
ATOM 2329 C C . ALA B 1 142 ? -2.502 1.932 -3.205 1 91.44 142 ALA B C 1
ATOM 2331 O O . ALA B 1 142 ? -2.117 0.907 -2.635 1 91.44 142 ALA B O 1
ATOM 2332 N N . GLN B 1 143 ? -2.41 3.094 -2.674 1 86.81 143 GLN B N 1
ATOM 2333 C CA . GLN B 1 143 ? -1.906 3.291 -1.319 1 86.81 143 GLN B CA 1
ATOM 2334 C C . GLN B 1 143 ? -3.008 3.076 -0.286 1 86.81 143 GLN B C 1
ATOM 2336 O O . GLN B 1 143 ? -2.732 2.711 0.858 1 86.81 143 GLN B O 1
ATOM 2341 N N . ARG B 1 144 ? -4.25 3.311 -0.743 1 93 144 ARG B N 1
ATOM 2342 C CA . ARG B 1 144 ? -5.426 3.146 0.103 1 93 144 ARG B CA 1
ATOM 2343 C C . ARG B 1 144 ? -6.512 2.355 -0.618 1 93 144 ARG B C 1
ATOM 2345 O O . ARG B 1 144 ? -6.938 2.729 -1.714 1 93 144 ARG B O 1
ATOM 2352 N N . ALA B 1 145 ? -7.016 1.349 0.019 1 93.31 145 ALA B N 1
ATOM 2353 C CA . ALA B 1 145 ? -7.938 0.406 -0.609 1 93.31 145 ALA B CA 1
ATOM 2354 C C . ALA B 1 145 ? -9.25 1.09 -0.988 1 93.31 145 ALA B C 1
ATOM 2356 O O . ALA B 1 145 ? -9.883 0.721 -1.979 1 93.31 145 ALA B O 1
ATOM 2357 N N . LEU B 1 146 ? -9.641 2.096 -0.233 1 94.75 146 LEU B N 1
ATOM 2358 C CA . LEU B 1 146 ? -10.945 2.732 -0.431 1 94.75 146 LEU B CA 1
ATOM 2359 C C . LEU B 1 146 ? -11.008 3.424 -1.789 1 94.75 146 LEU B C 1
ATOM 2361 O O . LEU B 1 146 ? -12.094 3.635 -2.332 1 94.75 146 LEU B O 1
ATOM 2365 N N . GLU B 1 147 ? -9.844 3.734 -2.344 1 94.5 147 GLU B N 1
ATOM 2366 C CA . GLU B 1 147 ? -9.789 4.375 -3.654 1 94.5 147 GLU B CA 1
ATOM 2367 C C . GLU B 1 147 ? -10.305 3.439 -4.746 1 94.5 147 GLU B C 1
ATOM 2369 O O . GLU B 1 147 ? -10.633 3.885 -5.848 1 94.5 147 GLU B O 1
ATOM 2374 N N . SER B 1 148 ? -10.367 2.211 -4.422 1 95.75 148 SER B N 1
ATOM 2375 C CA . SER B 1 148 ? -10.648 1.2 -5.434 1 95.75 148 SER B CA 1
ATOM 2376 C C . SER B 1 148 ? -12.133 0.834 -5.453 1 95.75 148 SER B C 1
ATOM 2378 O O . SER B 1 148 ? -12.516 -0.18 -6.039 1 95.75 148 SER B O 1
ATOM 2380 N N . TYR B 1 149 ? -12.938 1.61 -4.789 1 95.56 149 TYR B N 1
ATOM 2381 C CA . TYR B 1 149 ? -14.375 1.378 -4.699 1 95.56 149 TYR B CA 1
ATOM 2382 C C . TYR B 1 149 ? -15.156 2.646 -5.027 1 95.56 149 TYR B C 1
ATOM 2384 O O . TYR B 1 149 ? -14.656 3.756 -4.824 1 95.56 149 TYR B O 1
ATOM 2392 N N . SER B 1 150 ? -16.328 2.434 -5.559 1 96.12 150 SER B N 1
ATOM 2393 C CA . SER B 1 150 ? -17.266 3.549 -5.559 1 96.12 150 SER B CA 1
ATOM 2394 C C . SER B 1 150 ? -17.812 3.805 -4.16 1 96.12 150 SER B C 1
ATOM 2396 O O . SER B 1 150 ? -17.844 2.9 -3.322 1 96.12 150 SER B O 1
ATOM 2398 N N . LEU B 1 151 ? -18.219 4.98 -3.922 1 95.81 151 LEU B N 1
ATOM 2399 C CA . LEU B 1 151 ? -18.797 5.312 -2.625 1 95.81 151 LEU B CA 1
ATOM 2400 C C . LEU B 1 151 ? -20.031 4.453 -2.346 1 95.81 151 LEU B C 1
ATOM 2402 O O . LEU B 1 151 ? -20.203 3.949 -1.233 1 95.81 151 LEU B O 1
ATOM 2406 N N . ASP B 1 152 ? -20.875 4.293 -3.33 1 95.69 152 ASP B N 1
ATOM 2407 C CA . ASP B 1 152 ? -22.094 3.508 -3.168 1 95.69 152 ASP B CA 1
ATOM 2408 C C . ASP B 1 152 ? -21.766 2.072 -2.756 1 95.69 152 ASP B C 1
ATOM 2410 O O . ASP B 1 152 ? -22.406 1.522 -1.856 1 95.69 152 ASP B O 1
ATOM 2414 N N . SER B 1 153 ? -20.781 1.497 -3.393 1 93.25 153 SER B N 1
ATOM 2415 C CA . SER B 1 153 ? -20.391 0.131 -3.061 1 93.25 153 SER B CA 1
ATOM 2416 C C . SER B 1 153 ? -19.875 0.039 -1.629 1 93.25 153 SER B C 1
ATOM 2418 O O . SER B 1 153 ? -20.172 -0.922 -0.916 1 93.25 153 SER B O 1
ATOM 2420 N N . LEU B 1 154 ? -19.094 1.062 -1.21 1 94.06 154 LEU B N 1
ATOM 2421 C CA . LEU B 1 154 ? -18.531 1.063 0.133 1 94.06 154 LEU B CA 1
ATOM 2422 C C . LEU B 1 154 ? -19.625 1.174 1.188 1 94.06 154 LEU B C 1
ATOM 2424 O O . LEU B 1 154 ? -19.609 0.442 2.18 1 94.06 154 LEU B O 1
ATOM 2428 N N . VAL B 1 155 ? -20.5 2.074 0.986 1 94.75 155 VAL B N 1
ATOM 2429 C CA . VAL B 1 155 ? -21.578 2.279 1.948 1 94.75 155 VAL B CA 1
ATOM 2430 C C . VAL B 1 155 ? -22.406 1.003 2.072 1 94.75 155 VAL B C 1
ATOM 2432 O O . VAL B 1 155 ? -22.734 0.58 3.182 1 94.75 155 VAL B O 1
ATOM 2435 N N . THR B 1 156 ? -22.703 0.37 0.993 1 91.94 156 THR B N 1
ATOM 2436 C CA . THR B 1 156 ? -23.484 -0.865 0.987 1 91.94 156 THR B CA 1
ATOM 2437 C C . THR B 1 156 ? -22.75 -1.973 1.731 1 91.94 156 THR B C 1
ATOM 2439 O O . THR B 1 156 ? -23.359 -2.738 2.482 1 91.94 156 THR B O 1
ATOM 2442 N N . ALA B 1 157 ? -21.484 -1.963 1.62 1 90.19 157 ALA B N 1
ATOM 2443 C CA . ALA B 1 157 ? -20.688 -3.07 2.152 1 90.19 157 ALA B CA 1
ATOM 2444 C C . ALA B 1 157 ? -20.328 -2.828 3.613 1 90.19 157 ALA B C 1
ATOM 2446 O O . ALA B 1 157 ? -20.25 -3.771 4.402 1 90.19 157 ALA B O 1
ATOM 2447 N N . LEU B 1 158 ? -20.078 -1.559 3.998 1 89.69 158 LEU B N 1
ATOM 2448 C CA . LEU B 1 158 ? -19.359 -1.311 5.246 1 89.69 158 LEU B CA 1
ATOM 2449 C C . LEU B 1 158 ? -20.266 -0.623 6.262 1 89.69 158 LEU B C 1
ATOM 2451 O O . LEU B 1 158 ? -19.969 -0.61 7.461 1 89.69 158 LEU B O 1
ATOM 2455 N N . ALA B 1 159 ? -21.219 0.038 5.727 1 87.38 159 ALA B N 1
ATOM 2456 C CA . ALA B 1 159 ? -22.031 0.816 6.648 1 87.38 159 ALA B CA 1
ATOM 2457 C C . ALA B 1 159 ? -22.844 -0.096 7.566 1 87.38 159 ALA B C 1
ATOM 2459 O O . ALA B 1 159 ? -23.375 -1.117 7.129 1 87.38 159 ALA B O 1
ATOM 2460 N N . ASP B 1 160 ? -22.688 0.183 8.828 1 78.25 160 ASP B N 1
ATOM 2461 C CA . ASP B 1 160 ? -23.516 -0.514 9.812 1 78.25 160 ASP B CA 1
ATOM 2462 C C . ASP B 1 160 ? -24.984 -0.21 9.609 1 78.25 160 ASP B C 1
ATOM 2464 O O . ASP B 1 160 ? -25.359 0.905 9.227 1 78.25 160 ASP B O 1
ATOM 2468 N N . GLU B 1 161 ? -25.906 -1.325 9.406 1 55.28 161 GLU B N 1
ATOM 2469 C CA . GLU B 1 161 ? -27.344 -1.137 9.484 1 55.28 161 GLU B CA 1
ATOM 2470 C C . GLU B 1 161 ? -27.75 -0.503 10.812 1 55.28 161 GLU B C 1
ATOM 2472 O O . GLU B 1 161 ? -27.109 -0.73 11.836 1 55.28 161 GLU B O 1
#

Foldseek 3Di:
DDPVLVLLLVQCVVVQDLDLVSSCVVRVDDSVVSVVSVVVCCVQCQQPDPSRDGDCVSVQQPWKKKKFWAFADPDDVVVVQVLLCPQPQWDDWDQDPDPGRIIIMGTHNDDVVVVVNVVSLVPRVGTDDMDMDIDPDCPDDDPDPPVVDDPVVCCVVPPDD/DDPVLVLLLVQCVVVQDLDLVSSCVVRVDDSVVSVVSVVVCCVQCQQPDPSRDGDCVSVQQPWKKKKFWAFADPDDVVVVQVLLCPQPQWDDWDQDPDPGRIIIMGTHNDDVVVVVNVVSQVPRVGTDDMDMDIDPDCPDDDPDPPVVDDPVVCCVVPPDD

Organism: Halobacterium salinarum (strain ATCC 700922 / JCM 11081 / NRC-1) (NCBI:txid64091)

pLDDT: mean 94.2, std 5.41, range [55.25, 98.81]

Sequence (322 aa):
MDDRDITILKAIADLGTGSPEALQEETGIPVSTIHYRLNNLRDDGVITNDLYDINPDSIGLDVTVVLEVLTSYDGGYEDVADEISAVEGVTQTFFTMGETDFVVVARLPGSDDVERLISDFEALDPVDRTNSTFVIDRHKDAQRALESYSLDSLVTALADEMDDRDITILKAIADLGTGSPEALQEETGIPVSTIHYRLNNLRDDGVITNDLYDINPDSIGLDVTVVLEVLTSYDGGYEDVADEISAVEGVTQTFFTMGETDFVVVARLPGSDDVERLISDFEALDPVDRTNSTFVIDRHKDAQRALESYSLDSLVTALADE

Radius of gyration: 20.08 Å; Cα contacts (8 Å, |Δi|>4): 582; chains: 2; bounding box: 54×53×49 Å